Protein AF-T0DML0-F1 (afdb_monomer_lite)

pLDDT: mean 75.81, std 16.6, range [25.39, 95.0]

Foldseek 3Di:
DPPPDQDLLVLLCQLVVLCVVLVHDPVRLCVVLVHDPCPNVCSSVVVDDDDPVVLVVSCVSSVHDSCSSSVVDDPPPPPPDPPQDDLQADDLQQFFDLDPRHPPLQVLLCPPVQLVVQLDVDDDPSGGHSLCSNCVVPDPVLSVLLLLVLLLQLLLLQPQVVPRDPQLVVRSVRNVVSHPDDDDPVSVVSSVVSNVDPDLCPPSLVSQPGVSSLLVSLLSQLSSQCSNVDNDPRSVVSSCSNCVSNPHDVVSNVVSNVSSNVD

Radius of gyration: 22.81 Å; chains: 1; bounding box: 57×40×54 Å

Sequence (263 aa):
MSYKNFNELKFCKNLKKIRKSSGYTQAQVEEKLDLRPMAIFDFERGRIKLNIEIAVQLANLYDCSLEEIYSIEKEKNNIETKETSDLRFLPVLQTGISNKNYYIIHHHLITDPIIMADLGLNEVPLRKSPFDRITDKLTEHQKRKVTIEVLKYMSSLINIDNKITTEEKIIFNELMSSLSFPLTEQEKASINRANKKVYLGKTSPKYFKSDAIKRFLVWLLIITAKSDNDFAEEEESYIKRIVQHIGLRLEDFDFIKKKVLNL

Structure (mmCIF, N/CA/C/O backbone):
data_AF-T0DML0-F1
#
_entry.id   AF-T0DML0-F1
#
loop_
_atom_site.group_PDB
_atom_site.id
_atom_site.type_symbol
_atom_site.label_atom_id
_atom_site.label_alt_id
_atom_site.label_comp_id
_atom_site.label_asym_id
_atom_site.label_entity_id
_atom_site.label_seq_id
_atom_site.pdbx_PDB_ins_code
_atom_site.Cartn_x
_atom_site.Cartn_y
_atom_site.Cartn_z
_atom_site.occupancy
_atom_site.B_iso_or_equiv
_atom_site.auth_seq_id
_atom_site.auth_comp_id
_atom_site.auth_asym_id
_atom_site.auth_atom_id
_atom_site.pdbx_PDB_model_num
ATOM 1 N N . MET A 1 1 ? 20.812 3.409 0.897 1.00 33.66 1 MET A N 1
ATOM 2 C CA . MET A 1 1 ? 21.987 2.642 0.432 1.00 33.66 1 MET A CA 1
ATOM 3 C C . MET A 1 1 ? 22.792 3.534 -0.502 1.00 33.66 1 MET A C 1
ATOM 5 O O . MET A 1 1 ? 22.345 3.821 -1.605 1.00 33.66 1 MET A O 1
ATOM 9 N N . SER A 1 2 ? 23.899 4.092 -0.012 1.00 25.39 2 SER A N 1
ATOM 10 C CA . SER A 1 2 ? 24.794 4.911 -0.831 1.00 25.39 2 SER A CA 1
ATOM 11 C C . SER A 1 2 ? 25.685 3.956 -1.618 1.00 25.39 2 SER A C 1
ATOM 13 O O . SER A 1 2 ? 26.577 3.344 -1.039 1.00 25.39 2 SER A O 1
ATOM 15 N N . TYR A 1 3 ? 25.404 3.764 -2.910 1.00 34.06 3 TYR A N 1
ATOM 16 C CA . TYR A 1 3 ? 26.285 3.003 -3.797 1.00 34.06 3 TYR A CA 1
ATOM 17 C C . TYR A 1 3 ? 27.563 3.813 -4.009 1.00 34.06 3 TYR A C 1
ATOM 19 O O . TYR A 1 3 ? 27.686 4.575 -4.969 1.00 34.06 3 TYR A O 1
ATOM 27 N N . LYS A 1 4 ? 28.518 3.686 -3.088 1.00 39.25 4 LYS A N 1
ATOM 28 C CA . LYS A 1 4 ? 29.872 4.156 -3.341 1.00 39.25 4 LYS A CA 1
ATOM 29 C C . LYS A 1 4 ? 30.569 3.159 -4.264 1.00 39.25 4 LYS A C 1
ATOM 31 O O . LYS A 1 4 ? 30.736 1.995 -3.927 1.00 39.25 4 LYS A O 1
ATOM 36 N N . ASN A 1 5 ? 31.031 3.703 -5.388 1.00 44.59 5 ASN A N 1
ATOM 37 C CA . ASN A 1 5 ? 32.095 3.195 -6.251 1.00 44.59 5 ASN A CA 1
ATOM 38 C C . ASN A 1 5 ? 31.730 2.044 -7.203 1.00 44.59 5 ASN A C 1
ATOM 40 O O . ASN A 1 5 ? 32.225 0.927 -7.066 1.00 44.59 5 ASN A O 1
ATOM 44 N N . PHE A 1 6 ? 30.987 2.357 -8.275 1.00 49.72 6 PHE A N 1
ATOM 45 C CA . PHE A 1 6 ? 31.168 1.618 -9.530 1.00 49.72 6 PHE A CA 1
ATOM 46 C C . PHE A 1 6 ? 32.614 1.825 -9.991 1.00 49.72 6 PHE A C 1
ATOM 48 O O . PHE A 1 6 ? 33.013 2.927 -10.363 1.00 49.72 6 PHE A O 1
ATOM 55 N N . ASN A 1 7 ? 33.418 0.770 -9.899 1.00 64.25 7 ASN A N 1
ATOM 56 C CA . ASN A 1 7 ? 34.799 0.784 -10.346 1.00 64.25 7 ASN A CA 1
ATOM 57 C C . ASN A 1 7 ? 34.871 0.123 -11.728 1.00 64.25 7 ASN A C 1
ATOM 59 O O . ASN A 1 7 ? 34.899 -1.106 -11.833 1.00 64.25 7 ASN A O 1
ATOM 63 N N . GLU A 1 8 ? 34.906 0.944 -12.782 1.00 64.25 8 GLU A N 1
ATOM 64 C CA . GLU A 1 8 ? 34.964 0.507 -14.188 1.00 64.25 8 GLU A CA 1
ATOM 65 C C . GLU A 1 8 ? 36.106 -0.488 -14.448 1.00 64.25 8 GLU A C 1
ATOM 67 O O . GLU A 1 8 ? 35.929 -1.475 -15.164 1.00 64.25 8 GLU A O 1
ATOM 72 N N . LEU A 1 9 ? 37.258 -0.307 -13.794 1.00 65.38 9 LEU A N 1
ATOM 73 C CA . LEU A 1 9 ? 38.409 -1.208 -13.923 1.00 65.38 9 LEU A CA 1
ATOM 74 C C . LEU A 1 9 ? 38.149 -2.589 -13.304 1.00 65.38 9 LEU A C 1
ATOM 76 O O . LEU A 1 9 ? 38.687 -3.590 -13.784 1.00 65.38 9 LEU A O 1
ATOM 80 N N . LYS A 1 10 ? 37.344 -2.659 -12.239 1.00 71.44 10 LYS A N 1
ATOM 81 C CA . LYS A 1 10 ? 36.981 -3.917 -11.568 1.00 71.44 10 LYS A CA 1
ATOM 82 C C . LYS A 1 10 ? 35.954 -4.695 -12.388 1.00 71.44 10 LYS A C 1
ATOM 84 O O . LYS A 1 10 ? 36.151 -5.886 -12.616 1.00 71.44 10 LYS A O 1
ATOM 89 N N . PHE A 1 11 ? 34.953 -3.996 -12.919 1.00 78.44 11 PHE A N 1
ATOM 90 C CA . PHE A 1 11 ? 33.966 -4.532 -13.859 1.00 78.44 11 PHE A CA 1
ATOM 91 C C . PHE A 1 11 ? 34.625 -5.180 -15.086 1.00 78.44 11 PHE A C 1
ATOM 93 O O . PHE A 1 11 ? 34.402 -6.356 -15.363 1.00 78.44 11 PHE A O 1
ATOM 100 N N . CYS A 1 12 ? 35.513 -4.449 -15.767 1.00 77.56 12 CYS A N 1
ATOM 101 C CA . CYS A 1 12 ? 36.196 -4.926 -16.973 1.00 77.56 12 CYS A CA 1
ATOM 102 C C . CYS A 1 12 ? 36.991 -6.222 -16.727 1.00 77.56 12 CYS A C 1
ATOM 104 O O . CYS A 1 12 ? 36.943 -7.174 -17.512 1.00 77.56 12 CYS A O 1
ATOM 106 N N . LYS A 1 13 ? 37.704 -6.290 -15.594 1.00 80.75 13 LYS A N 1
ATOM 107 C CA . LYS A 1 13 ? 38.465 -7.481 -15.186 1.00 80.75 13 LYS A CA 1
ATOM 108 C C . LYS A 1 13 ? 37.558 -8.660 -14.848 1.00 80.75 13 LYS A C 1
ATOM 110 O O . LYS A 1 13 ? 37.913 -9.804 -15.130 1.00 80.75 13 LYS A O 1
ATOM 115 N N . ASN A 1 14 ? 36.414 -8.385 -14.240 1.00 82.75 14 ASN A N 1
ATOM 116 C CA . ASN A 1 14 ? 35.486 -9.407 -13.800 1.00 82.75 14 ASN A CA 1
ATOM 117 C C . ASN A 1 14 ? 34.678 -10.008 -14.955 1.00 82.75 14 ASN A C 1
ATOM 119 O O . ASN A 1 14 ? 34.592 -11.228 -15.051 1.00 82.75 14 ASN A O 1
ATOM 123 N N . LEU A 1 15 ? 34.222 -9.187 -15.905 1.00 83.06 15 LEU A N 1
ATOM 124 C CA . LEU A 1 15 ? 33.591 -9.660 -17.140 1.00 83.06 15 LEU A CA 1
ATOM 125 C C . LEU A 1 15 ? 34.506 -10.641 -17.894 1.00 83.06 15 LEU A C 1
ATOM 127 O O . LEU A 1 15 ? 34.088 -11.730 -18.290 1.00 83.06 15 LEU A O 1
ATOM 131 N N . LYS A 1 16 ? 35.799 -10.307 -17.991 1.00 85.62 16 LYS A N 1
ATOM 132 C CA . LYS A 1 16 ? 36.819 -11.189 -18.575 1.00 85.62 16 LYS A CA 1
ATOM 133 C C . LYS A 1 16 ? 36.994 -12.498 -17.805 1.00 85.62 16 LYS A C 1
ATOM 135 O O . LYS A 1 16 ? 37.276 -13.535 -18.406 1.00 85.62 16 LYS A O 1
ATOM 1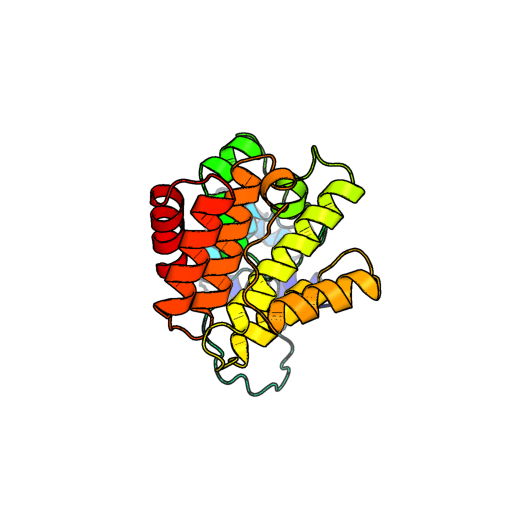40 N N . LYS A 1 17 ? 36.883 -12.454 -16.476 1.00 85.38 17 LYS A N 1
ATOM 141 C CA . LYS A 1 17 ? 37.006 -13.629 -15.608 1.00 85.38 17 LYS A CA 1
ATOM 142 C C . LYS A 1 17 ? 35.812 -14.568 -15.791 1.00 85.38 17 LYS A C 1
ATOM 144 O O . LYS A 1 17 ? 36.039 -15.749 -16.024 1.00 85.38 17 LYS A O 1
ATOM 149 N N . ILE A 1 18 ? 34.592 -14.031 -15.764 1.00 84.88 18 ILE A N 1
ATOM 150 C CA . ILE A 1 18 ? 33.335 -14.777 -15.931 1.00 84.88 18 ILE A CA 1
ATOM 151 C C . ILE A 1 18 ? 33.267 -15.444 -17.307 1.00 84.88 18 ILE A C 1
ATOM 153 O O . ILE A 1 18 ? 32.965 -16.632 -17.415 1.00 84.88 18 ILE A O 1
ATOM 157 N N . ARG A 1 19 ? 33.636 -14.721 -18.372 1.00 89.81 19 ARG A N 1
ATOM 158 C CA . ARG A 1 19 ? 33.691 -15.313 -19.715 1.00 89.81 19 ARG A CA 1
ATOM 159 C C . ARG A 1 19 ? 34.631 -16.520 -19.758 1.00 89.81 19 ARG A C 1
ATOM 161 O O . ARG A 1 19 ? 34.293 -17.552 -20.332 1.00 89.81 19 ARG A O 1
ATOM 168 N N . LYS A 1 20 ? 35.816 -16.393 -19.150 1.00 85.94 20 LYS A N 1
ATOM 169 C CA . LYS A 1 20 ? 36.808 -17.475 -19.100 1.00 85.94 20 LYS A CA 1
ATOM 170 C C . LYS A 1 20 ? 36.349 -18.657 -18.248 1.00 85.94 20 LYS A C 1
ATOM 172 O O . LYS A 1 20 ? 36.594 -19.786 -18.654 1.00 85.94 20 LYS A O 1
ATOM 177 N N . SER A 1 21 ? 35.700 -18.423 -17.106 1.00 83.44 21 SER A N 1
ATOM 178 C CA . SER A 1 21 ? 35.150 -19.510 -16.281 1.00 83.44 21 SER A CA 1
ATOM 179 C C . SER A 1 21 ? 33.994 -20.230 -16.967 1.00 83.44 21 SER A C 1
ATOM 181 O O . SER A 1 21 ? 33.827 -21.424 -16.764 1.00 83.44 21 SER A O 1
ATOM 183 N N . SER A 1 22 ? 33.264 -19.529 -17.834 1.00 81.56 22 SER A N 1
ATOM 184 C CA . SER A 1 22 ? 32.195 -20.092 -18.667 1.00 81.56 22 SER A CA 1
ATOM 185 C C . SER A 1 22 ? 32.715 -20.802 -19.929 1.00 81.56 22 SER A C 1
ATOM 187 O O . SER A 1 22 ? 31.928 -21.249 -20.754 1.00 81.56 22 SER A O 1
ATOM 189 N N . GLY A 1 23 ? 34.039 -20.885 -20.121 1.00 85.50 23 GLY A N 1
ATOM 190 C CA . GLY A 1 23 ? 34.661 -21.620 -21.228 1.00 85.50 23 GLY A CA 1
ATOM 191 C C . GLY A 1 23 ? 34.588 -20.946 -22.603 1.00 85.50 23 GLY A C 1
ATOM 192 O O . GLY A 1 23 ? 34.966 -21.564 -23.596 1.00 85.50 23 GLY A O 1
ATOM 193 N N . TYR A 1 24 ? 34.148 -19.688 -22.692 1.00 86.94 24 TYR A N 1
ATOM 194 C CA . TYR A 1 24 ? 33.938 -19.014 -23.975 1.00 86.94 24 TYR A CA 1
ATOM 195 C C . TYR A 1 24 ? 35.138 -18.177 -24.440 1.00 86.94 24 TYR A C 1
ATOM 197 O O . TYR A 1 24 ? 35.765 -17.435 -23.672 1.00 86.94 24 TYR A O 1
ATOM 205 N N . THR A 1 25 ? 35.427 -18.212 -25.742 1.00 87.81 25 THR A N 1
ATOM 206 C CA . THR A 1 25 ? 36.324 -17.242 -26.396 1.00 87.81 25 THR A CA 1
ATOM 207 C C . THR A 1 25 ? 35.584 -15.941 -26.726 1.00 87.81 25 THR A C 1
ATOM 209 O O . THR A 1 25 ? 34.359 -15.911 -26.760 1.00 87.81 25 THR A O 1
ATOM 212 N N . GLN A 1 26 ? 36.313 -14.843 -26.958 1.00 85.81 26 GLN A N 1
ATOM 213 C CA . GLN A 1 26 ? 35.693 -13.552 -27.303 1.00 85.81 26 GLN A CA 1
ATOM 214 C C . GLN A 1 26 ? 34.883 -13.652 -28.608 1.00 85.81 26 GLN A C 1
ATOM 216 O O . GLN A 1 26 ? 33.733 -13.235 -28.629 1.00 85.81 26 GLN A O 1
ATOM 221 N N . ALA A 1 27 ? 35.437 -14.308 -29.634 1.00 84.38 27 ALA A N 1
ATOM 222 C CA . ALA A 1 27 ? 34.772 -14.506 -30.922 1.00 84.38 27 ALA A CA 1
ATOM 223 C C . ALA A 1 27 ? 33.495 -15.358 -30.814 1.00 84.38 27 ALA A C 1
ATOM 225 O O . ALA A 1 27 ? 32.487 -15.022 -31.419 1.00 84.38 27 ALA A O 1
ATOM 226 N N . GLN A 1 28 ? 33.500 -16.413 -29.989 1.00 82.94 28 GLN A N 1
ATOM 227 C CA . GLN A 1 28 ? 32.306 -17.245 -29.775 1.00 82.94 28 GLN A CA 1
ATOM 228 C C . GLN A 1 28 ? 31.170 -16.484 -29.088 1.00 82.94 28 GLN A C 1
ATOM 230 O O . GLN A 1 28 ? 30.003 -16.762 -29.339 1.00 82.94 28 GLN A O 1
ATOM 235 N N . VAL A 1 29 ? 31.494 -15.549 -28.194 1.00 87.31 29 VAL A N 1
ATOM 236 C CA . VAL A 1 29 ? 30.478 -14.705 -27.553 1.00 87.31 29 VAL A CA 1
ATOM 237 C C . VAL A 1 29 ? 29.927 -13.695 -28.551 1.00 87.31 29 VAL A C 1
ATOM 239 O O . VAL A 1 29 ? 28.722 -13.477 -28.581 1.00 87.31 29 VAL A O 1
ATOM 242 N N . GLU A 1 30 ? 30.799 -13.104 -29.369 1.00 89.19 30 GLU A N 1
ATOM 243 C CA . GLU A 1 30 ? 30.402 -12.160 -30.416 1.00 89.19 30 GLU A CA 1
ATOM 244 C C . GLU A 1 30 ? 29.470 -12.823 -31.436 1.00 89.19 30 GLU A C 1
ATOM 246 O O . GLU A 1 30 ? 28.429 -12.263 -31.751 1.00 89.19 30 GLU A O 1
ATOM 251 N N . GLU A 1 31 ? 29.772 -14.054 -31.853 1.00 85.38 31 GLU A N 1
ATOM 252 C CA . GLU A 1 31 ? 28.931 -14.843 -32.759 1.00 85.38 31 GLU A CA 1
ATOM 253 C C . GLU A 1 31 ? 27.588 -15.237 -32.125 1.00 85.38 31 GLU A C 1
ATOM 255 O O . GLU A 1 31 ? 26.537 -15.086 -32.743 1.00 85.38 31 GLU A O 1
ATOM 260 N N . LYS A 1 32 ? 27.590 -15.700 -30.867 1.00 83.94 32 LYS A N 1
ATOM 261 C CA . LYS A 1 32 ? 26.357 -16.113 -30.172 1.00 83.94 32 LYS A CA 1
ATOM 262 C C . LYS A 1 32 ? 25.398 -14.962 -29.874 1.00 83.94 32 LYS A C 1
ATOM 264 O O . LYS A 1 32 ? 24.205 -15.207 -29.721 1.00 83.94 32 LYS A O 1
ATOM 269 N N . LEU A 1 33 ? 25.918 -13.747 -29.722 1.00 84.44 33 LEU A N 1
ATOM 270 C CA . LEU A 1 33 ? 25.142 -12.558 -29.366 1.00 84.44 33 LEU A CA 1
ATOM 271 C C . LEU A 1 33 ? 24.955 -11.589 -30.542 1.00 84.44 33 LEU A C 1
ATOM 273 O O . LEU A 1 33 ? 24.477 -10.479 -30.322 1.00 84.44 33 LEU A O 1
ATOM 277 N N . ASP A 1 34 ? 25.337 -11.995 -31.758 1.00 86.50 34 ASP A N 1
ATOM 278 C CA . ASP A 1 34 ? 25.306 -11.168 -32.974 1.00 86.50 34 ASP A CA 1
ATOM 279 C C . ASP A 1 34 ? 25.944 -9.778 -32.766 1.00 86.50 34 ASP A C 1
ATOM 281 O O . ASP A 1 34 ? 25.427 -8.726 -33.148 1.00 86.50 34 ASP A O 1
ATOM 285 N N . LEU A 1 35 ? 27.084 -9.763 -32.069 1.00 85.75 35 LEU A N 1
ATOM 286 C CA . LEU A 1 35 ? 27.832 -8.546 -31.783 1.00 85.75 35 LEU A CA 1
ATOM 287 C C . LEU A 1 35 ? 28.863 -8.285 -32.873 1.00 85.75 35 LEU A C 1
ATOM 289 O O . LEU A 1 35 ? 29.424 -9.190 -33.490 1.00 85.75 35 LEU A O 1
ATOM 293 N N . ARG A 1 36 ? 29.193 -7.003 -33.050 1.00 86.12 36 ARG A N 1
ATOM 294 C CA . ARG A 1 36 ? 30.280 -6.613 -33.949 1.00 86.12 36 ARG A CA 1
ATOM 295 C C . ARG A 1 36 ? 31.604 -7.258 -33.509 1.00 86.12 36 ARG A C 1
ATOM 297 O O . ARG A 1 36 ? 31.869 -7.305 -32.303 1.00 86.12 36 ARG A O 1
ATOM 304 N N . PRO A 1 37 ? 32.474 -7.647 -34.458 1.00 80.88 37 PRO A N 1
ATOM 305 C CA . PRO A 1 37 ? 33.814 -8.124 -34.137 1.00 80.88 37 PRO A CA 1
ATOM 306 C C . PRO A 1 37 ? 34.556 -7.140 -33.222 1.00 80.88 37 PRO A C 1
ATOM 308 O O . PRO A 1 37 ? 34.489 -5.929 -33.443 1.00 80.88 37 PRO A O 1
ATOM 311 N N . MET A 1 38 ? 35.270 -7.656 -32.218 1.00 83.94 38 MET A N 1
ATOM 312 C CA . MET A 1 38 ? 35.969 -6.899 -31.160 1.00 83.94 38 MET A CA 1
ATOM 313 C C . MET A 1 38 ? 35.082 -6.206 -30.109 1.00 83.94 38 MET A C 1
ATOM 315 O O . MET A 1 38 ? 35.625 -5.577 -29.195 1.00 83.94 38 MET A O 1
ATOM 319 N N . ALA A 1 39 ? 33.753 -6.342 -30.151 1.00 82.81 39 ALA A N 1
ATOM 320 C CA . ALA A 1 39 ? 32.879 -5.752 -29.136 1.00 82.81 39 ALA A CA 1
ATOM 321 C C . ALA A 1 39 ? 33.223 -6.232 -27.714 1.00 82.81 39 ALA A C 1
ATOM 323 O O . ALA A 1 39 ? 33.314 -5.423 -26.789 1.00 82.81 39 ALA A O 1
ATOM 324 N N . ILE A 1 40 ? 33.493 -7.530 -27.529 1.00 85.31 40 ILE A N 1
ATOM 325 C CA . ILE A 1 40 ? 33.826 -8.083 -26.208 1.00 85.31 40 ILE A CA 1
ATOM 326 C C . ILE A 1 40 ? 35.194 -7.589 -25.741 1.00 85.31 40 ILE A C 1
ATOM 328 O O . ILE A 1 40 ? 35.390 -7.321 -24.555 1.00 85.31 40 ILE A O 1
ATOM 332 N N . PHE A 1 41 ? 36.139 -7.418 -26.663 1.00 85.38 41 PHE A N 1
ATOM 333 C CA . PHE A 1 41 ? 37.436 -6.826 -26.353 1.00 85.38 41 PHE A CA 1
ATOM 334 C C . PHE A 1 41 ? 37.301 -5.374 -25.873 1.00 85.38 41 PHE A C 1
ATOM 336 O O . PHE A 1 41 ? 37.946 -4.991 -24.891 1.00 85.38 41 PHE A O 1
ATOM 343 N N . ASP A 1 42 ? 36.452 -4.582 -26.526 1.00 81.38 42 ASP A N 1
ATOM 344 C CA . ASP A 1 42 ? 36.210 -3.191 -26.150 1.00 81.38 42 ASP A CA 1
ATOM 345 C C . ASP A 1 42 ? 35.487 -3.073 -24.802 1.00 81.38 42 ASP A C 1
ATOM 347 O O . ASP A 1 42 ? 35.840 -2.199 -24.004 1.00 81.38 42 ASP A O 1
ATOM 351 N N . PHE A 1 43 ? 34.558 -3.984 -24.493 1.00 81.06 43 PHE A N 1
ATOM 352 C CA . PHE A 1 43 ? 33.923 -4.062 -23.174 1.00 81.06 43 PHE A CA 1
ATOM 353 C C . PHE A 1 43 ? 34.915 -4.475 -22.078 1.00 81.06 43 PHE A C 1
ATOM 355 O O . PHE A 1 43 ? 34.980 -3.832 -21.033 1.00 81.06 43 PHE A O 1
ATOM 362 N N . GLU A 1 44 ? 35.749 -5.493 -22.316 1.00 82.44 44 GLU A N 1
ATOM 363 C CA . GLU A 1 44 ? 36.765 -5.954 -21.354 1.00 82.44 44 GLU A CA 1
ATOM 364 C C . GLU A 1 44 ? 37.898 -4.943 -21.117 1.00 82.44 44 GLU A C 1
ATOM 366 O O . GLU A 1 44 ? 38.648 -5.071 -20.146 1.00 82.44 44 GLU A O 1
ATOM 371 N N . ARG A 1 45 ? 38.071 -3.961 -22.008 1.00 76.56 45 ARG A N 1
ATOM 372 C CA . ARG A 1 45 ? 39.036 -2.863 -21.851 1.00 76.56 45 ARG A CA 1
ATOM 373 C C . ARG A 1 45 ? 38.400 -1.540 -21.431 1.00 76.56 45 ARG A C 1
ATOM 375 O O . ARG A 1 45 ? 39.138 -0.575 -21.250 1.00 76.56 45 ARG A O 1
ATOM 382 N N . GLY A 1 46 ? 37.076 -1.486 -21.283 1.00 73.00 46 GLY A N 1
ATOM 383 C CA . GLY A 1 46 ? 36.352 -0.271 -20.903 1.00 73.00 46 GLY A CA 1
ATOM 384 C C . GLY A 1 46 ? 36.373 0.825 -21.971 1.00 73.00 46 GLY A C 1
ATOM 385 O O . GLY A 1 46 ? 36.228 1.998 -21.645 1.00 73.00 46 GLY A O 1
ATOM 386 N N . ARG A 1 47 ? 36.582 0.470 -23.246 1.00 71.25 47 ARG A N 1
ATOM 387 C CA . ARG A 1 47 ? 36.574 1.423 -24.371 1.00 71.25 47 ARG A CA 1
ATOM 388 C C . ARG A 1 47 ? 35.161 1.828 -24.773 1.00 71.25 47 ARG A C 1
ATOM 390 O O . ARG A 1 47 ? 34.953 2.941 -25.246 1.00 71.25 47 ARG A O 1
ATOM 397 N N . ILE A 1 48 ? 34.203 0.924 -24.581 1.00 75.25 48 ILE A N 1
ATOM 398 C CA . ILE A 1 48 ? 32.785 1.129 -24.871 1.00 75.25 48 ILE A CA 1
ATOM 399 C C . ILE A 1 48 ? 31.985 0.742 -23.627 1.00 75.25 48 ILE A C 1
ATOM 401 O O . ILE A 1 48 ? 32.284 -0.254 -22.967 1.00 75.25 48 ILE A O 1
ATOM 405 N N . LYS A 1 49 ? 30.958 1.534 -23.301 1.00 75.00 49 LYS A N 1
ATOM 406 C CA . LYS A 1 49 ? 30.033 1.216 -22.209 1.00 75.00 49 LYS A CA 1
ATOM 407 C C . LYS A 1 49 ? 29.105 0.076 -22.618 1.00 75.00 49 LYS A C 1
ATOM 409 O O . LYS A 1 49 ? 28.514 0.108 -23.694 1.00 75.00 49 LYS A O 1
ATOM 414 N N . LEU A 1 50 ? 28.958 -0.906 -21.735 1.00 78.62 50 LEU A N 1
ATOM 415 C CA . LEU A 1 50 ? 28.043 -2.023 -21.933 1.00 78.62 50 LEU A CA 1
ATOM 416 C C . LEU A 1 50 ? 26.590 -1.547 -21.767 1.00 78.62 50 LEU A C 1
ATOM 418 O O . LEU A 1 50 ? 26.241 -0.993 -20.722 1.00 78.62 50 LEU A O 1
ATOM 422 N N . ASN A 1 51 ? 25.758 -1.755 -22.791 1.00 78.62 51 ASN A N 1
ATOM 423 C CA . ASN A 1 51 ? 24.316 -1.503 -22.714 1.00 78.62 51 ASN A CA 1
ATOM 424 C C . ASN A 1 51 ? 23.632 -2.570 -21.839 1.00 78.62 51 ASN A C 1
ATOM 426 O O . ASN A 1 51 ? 24.070 -3.719 -21.810 1.00 78.62 51 ASN A O 1
ATOM 430 N N . ILE A 1 52 ? 22.538 -2.207 -21.167 1.00 78.25 52 ILE A N 1
ATOM 431 C CA . ILE A 1 52 ? 21.789 -3.096 -20.272 1.00 78.25 52 ILE A CA 1
ATOM 432 C C . ILE A 1 52 ? 21.248 -4.335 -20.996 1.00 78.25 52 ILE A C 1
ATOM 434 O O . ILE A 1 52 ? 21.309 -5.429 -20.448 1.00 78.25 52 ILE A O 1
ATOM 438 N N . GLU A 1 53 ? 20.796 -4.191 -22.242 1.00 77.00 53 GLU A N 1
ATOM 439 C CA . GLU A 1 53 ? 20.285 -5.305 -23.053 1.00 77.00 53 GLU A CA 1
ATOM 440 C C . GLU A 1 53 ? 21.371 -6.359 -23.304 1.00 77.00 53 GLU A C 1
ATOM 442 O O . GLU A 1 53 ? 21.167 -7.545 -23.052 1.00 77.00 53 GLU A O 1
ATOM 447 N N . ILE A 1 54 ? 22.567 -5.912 -23.696 1.00 80.94 54 ILE A N 1
ATOM 448 C CA . ILE A 1 54 ? 23.726 -6.785 -23.920 1.00 80.94 54 ILE A CA 1
ATOM 449 C C . ILE A 1 54 ? 24.205 -7.379 -22.587 1.00 80.94 54 ILE A C 1
ATOM 451 O O . ILE A 1 54 ? 24.609 -8.537 -22.533 1.00 80.94 54 ILE A O 1
ATOM 455 N N . ALA A 1 55 ? 24.130 -6.624 -21.486 1.00 81.25 55 ALA A N 1
ATOM 456 C CA . ALA A 1 55 ? 24.482 -7.128 -20.160 1.00 81.25 55 ALA A CA 1
ATOM 457 C C . ALA A 1 55 ? 23.569 -8.280 -19.712 1.00 81.25 55 ALA A C 1
ATOM 459 O O . ALA A 1 55 ? 24.067 -9.272 -19.186 1.00 81.25 55 ALA A O 1
ATOM 460 N N . VAL A 1 56 ? 22.259 -8.180 -19.958 1.00 79.00 56 VAL A N 1
ATOM 461 C CA . VAL A 1 56 ? 21.291 -9.256 -19.678 1.00 79.00 56 VAL A CA 1
ATOM 462 C C . VAL A 1 56 ? 21.560 -10.474 -20.561 1.00 79.00 56 VAL A C 1
ATOM 464 O O . VAL A 1 56 ? 21.548 -11.605 -20.083 1.00 79.00 56 VAL A O 1
ATOM 467 N N . GLN A 1 57 ? 21.861 -10.263 -21.841 1.00 83.62 57 GLN A N 1
ATOM 468 C CA . GLN A 1 57 ? 22.208 -11.357 -22.749 1.00 83.62 57 GLN A CA 1
ATOM 469 C C . GLN A 1 57 ? 23.494 -12.085 -22.326 1.00 83.62 57 GLN A C 1
ATOM 471 O O . GLN A 1 57 ? 23.544 -13.312 -22.358 1.00 83.62 57 GLN A O 1
ATOM 476 N N . LEU A 1 58 ? 24.514 -11.349 -21.876 1.00 84.38 58 LEU A N 1
ATOM 477 C CA . LEU A 1 58 ? 25.751 -11.920 -21.338 1.00 84.38 58 LEU A CA 1
ATOM 478 C C . LEU A 1 58 ? 25.514 -12.671 -20.022 1.00 84.38 58 LEU A C 1
ATOM 480 O O . LEU A 1 58 ? 26.074 -13.748 -19.843 1.00 84.38 58 LEU A O 1
ATOM 484 N N . ALA A 1 59 ? 24.675 -12.133 -19.133 1.00 84.62 59 ALA A N 1
ATOM 485 C CA . ALA A 1 59 ? 24.262 -12.794 -17.894 1.00 84.62 59 ALA A CA 1
ATOM 486 C C . ALA A 1 59 ? 23.634 -14.164 -18.178 1.00 84.62 59 ALA A C 1
ATOM 488 O O . ALA A 1 59 ? 24.075 -15.171 -17.629 1.00 84.62 59 ALA A O 1
ATOM 489 N N . ASN A 1 60 ? 22.701 -14.214 -19.131 1.00 82.62 60 ASN A N 1
ATOM 490 C CA . ASN A 1 60 ? 22.065 -15.457 -19.562 1.00 82.62 60 ASN A CA 1
ATOM 491 C C . ASN A 1 60 ? 23.054 -16.421 -20.238 1.00 82.62 60 ASN A C 1
ATOM 493 O O . ASN A 1 60 ? 22.981 -17.627 -20.030 1.00 82.62 60 ASN A O 1
ATOM 497 N N . LEU A 1 61 ? 23.990 -15.909 -21.048 1.00 82.69 61 LEU A N 1
ATOM 498 C CA . LEU A 1 61 ? 24.981 -16.738 -21.744 1.00 82.69 61 LEU A CA 1
ATOM 499 C C . LEU A 1 61 ? 26.007 -17.370 -20.788 1.00 82.69 61 LEU A C 1
ATOM 501 O O . LEU A 1 61 ? 26.499 -18.469 -21.050 1.00 82.69 61 LEU A O 1
ATOM 505 N N . TYR A 1 62 ? 26.358 -16.659 -19.719 1.00 83.56 62 TYR A N 1
ATOM 506 C CA . TYR A 1 62 ? 27.349 -17.080 -18.727 1.00 83.56 62 TYR A CA 1
ATOM 507 C C . TYR A 1 62 ? 26.736 -17.707 -17.471 1.00 83.56 62 TYR A C 1
ATOM 509 O O . TYR A 1 62 ? 27.487 -18.041 -16.559 1.00 83.56 62 TYR A O 1
ATOM 517 N N . ASP A 1 63 ? 25.408 -17.834 -17.421 1.00 79.56 63 ASP A N 1
ATOM 518 C CA . ASP A 1 63 ? 24.651 -18.320 -16.263 1.00 79.56 63 ASP A CA 1
ATOM 519 C C . ASP A 1 63 ? 25.054 -17.616 -14.952 1.00 79.56 63 ASP A C 1
ATOM 521 O O . ASP A 1 63 ? 25.371 -18.233 -13.937 1.00 79.56 63 ASP A O 1
ATOM 525 N N . CYS A 1 64 ? 25.123 -16.283 -14.997 1.00 77.44 64 CYS A N 1
ATOM 526 C CA . CYS A 1 64 ? 25.476 -15.455 -13.845 1.00 77.44 64 CYS A CA 1
ATOM 527 C C . CYS A 1 64 ? 24.525 -14.269 -13.694 1.00 77.44 64 CYS A C 1
ATOM 529 O O . CYS A 1 64 ? 23.848 -13.849 -14.630 1.00 77.44 64 CYS A O 1
ATOM 531 N N . SER A 1 65 ? 24.487 -13.703 -12.494 1.00 78.94 65 SER A N 1
ATOM 532 C CA . SER A 1 65 ? 23.684 -12.522 -12.181 1.00 78.94 65 SER A CA 1
ATOM 533 C C . SER A 1 65 ? 24.335 -11.226 -12.683 1.00 78.94 65 SER A C 1
ATOM 535 O O . SER A 1 65 ? 25.558 -11.112 -12.828 1.00 78.94 65 SER A O 1
ATOM 537 N N . LEU A 1 66 ? 23.525 -10.187 -12.913 1.00 77.69 66 LEU A N 1
ATOM 538 C CA . LEU A 1 66 ? 24.046 -8.864 -13.272 1.00 77.69 66 LEU A CA 1
ATOM 539 C C . LEU A 1 66 ? 24.921 -8.293 -12.148 1.00 77.69 66 LEU A C 1
ATOM 541 O O . LEU A 1 66 ? 25.926 -7.639 -12.413 1.00 77.69 66 LEU A O 1
ATOM 545 N N . GLU A 1 67 ? 24.585 -8.559 -10.892 1.00 76.00 67 GLU A N 1
ATOM 546 C CA . GLU A 1 67 ? 25.362 -8.145 -9.727 1.00 76.00 67 GLU A CA 1
ATOM 547 C C . GLU A 1 67 ? 26.776 -8.730 -9.754 1.00 76.00 67 GLU A C 1
ATOM 549 O O . GLU A 1 67 ? 27.747 -8.017 -9.470 1.00 76.00 67 GLU A O 1
ATOM 554 N N . GLU A 1 68 ? 26.896 -10.002 -10.149 1.00 74.25 68 GLU A N 1
ATOM 555 C CA . GLU A 1 68 ? 28.182 -10.662 -10.346 1.00 74.25 68 GLU A CA 1
ATOM 556 C C . GLU A 1 68 ? 28.955 -9.995 -11.469 1.00 74.25 68 GLU A C 1
ATOM 558 O O . GLU A 1 68 ? 30.097 -9.615 -11.234 1.00 74.25 68 GLU A O 1
ATOM 563 N N . ILE A 1 69 ? 28.343 -9.759 -12.636 1.00 77.50 69 ILE A N 1
ATOM 564 C CA . ILE A 1 69 ? 28.979 -9.058 -13.765 1.00 77.50 69 ILE A CA 1
ATOM 565 C C . ILE A 1 69 ? 29.509 -7.682 -13.332 1.00 77.50 69 ILE A C 1
ATOM 567 O O . ILE A 1 69 ? 30.685 -7.372 -13.557 1.00 77.50 69 ILE A O 1
ATOM 571 N N . TYR A 1 70 ? 28.679 -6.891 -12.647 1.00 75.88 70 TYR A N 1
ATOM 572 C CA . TYR A 1 70 ? 28.999 -5.538 -12.188 1.00 75.88 70 TYR A CA 1
ATOM 573 C C . TYR A 1 70 ? 29.910 -5.482 -10.954 1.00 75.88 70 TYR A C 1
ATOM 575 O O . TYR A 1 70 ? 30.289 -4.386 -10.535 1.00 75.88 70 TYR A O 1
ATOM 583 N N . SER A 1 71 ? 30.334 -6.636 -10.417 1.00 66.38 71 SER A N 1
ATOM 584 C CA . SER A 1 71 ? 31.206 -6.729 -9.235 1.00 66.38 71 SER A CA 1
ATOM 585 C C . SER A 1 71 ? 30.693 -5.898 -8.061 1.00 66.38 71 SER A C 1
ATOM 587 O O . SER A 1 71 ? 31.478 -5.257 -7.352 1.00 66.38 71 SER A O 1
ATOM 589 N N . ILE A 1 72 ? 29.372 -5.881 -7.882 1.00 61.38 72 ILE A N 1
ATOM 590 C CA . ILE A 1 72 ? 28.736 -5.182 -6.774 1.00 61.38 72 ILE A CA 1
ATOM 591 C C . ILE A 1 72 ? 29.008 -6.029 -5.532 1.00 61.38 72 ILE A C 1
ATOM 593 O O . ILE A 1 72 ? 28.383 -7.066 -5.317 1.00 61.38 72 ILE A O 1
ATOM 597 N N . GLU A 1 73 ? 29.999 -5.622 -4.737 1.00 51.69 73 GLU A N 1
ATOM 598 C CA . GLU A 1 73 ? 30.256 -6.256 -3.449 1.00 51.69 73 GLU A CA 1
ATOM 599 C C . GLU A 1 73 ? 29.027 -6.045 -2.568 1.00 51.69 73 GLU A C 1
ATOM 601 O O . GLU A 1 73 ? 28.673 -4.916 -2.227 1.00 51.69 73 GLU A O 1
ATOM 606 N N . LYS A 1 74 ? 28.361 -7.143 -2.202 1.00 45.78 74 LYS A N 1
ATOM 607 C CA . LYS A 1 74 ? 27.435 -7.119 -1.075 1.00 45.78 74 LYS A CA 1
ATOM 608 C C . LYS A 1 74 ? 28.277 -6.765 0.145 1.00 45.78 74 LYS A C 1
ATOM 610 O O . LYS A 1 74 ? 29.168 -7.534 0.510 1.00 45.78 74 LYS A O 1
ATOM 615 N N . GLU A 1 75 ? 28.034 -5.608 0.755 1.00 38.81 75 GLU A N 1
ATOM 616 C CA . GLU A 1 75 ? 28.549 -5.352 2.096 1.00 38.81 75 GLU A CA 1
ATOM 617 C C . GLU A 1 75 ? 28.156 -6.548 2.966 1.00 38.81 75 GLU A C 1
ATOM 619 O O . GLU A 1 75 ? 26.971 -6.873 3.091 1.00 38.81 75 GLU A O 1
ATOM 624 N N . LYS A 1 76 ? 29.153 -7.229 3.543 1.00 39.62 76 LYS A N 1
ATOM 625 C CA . LYS A 1 76 ? 28.929 -8.161 4.647 1.00 39.62 76 LYS A CA 1
ATOM 626 C C . LYS A 1 76 ? 28.541 -7.334 5.866 1.00 39.62 76 LYS A C 1
ATOM 628 O O . LYS A 1 76 ? 29.340 -7.130 6.774 1.00 39.62 76 LYS A O 1
ATOM 633 N N . ASN A 1 77 ? 27.316 -6.834 5.867 1.00 32.69 77 ASN A N 1
ATOM 634 C CA . ASN A 1 77 ? 26.681 -6.409 7.093 1.00 32.69 77 ASN A CA 1
ATOM 635 C C . ASN A 1 77 ? 26.326 -7.700 7.826 1.00 32.69 77 ASN A C 1
ATOM 637 O O . ASN A 1 77 ? 25.413 -8.417 7.422 1.00 32.69 77 ASN A O 1
ATOM 641 N N . ASN A 1 78 ? 27.113 -8.019 8.858 1.00 33.69 78 ASN A N 1
ATOM 642 C CA . ASN A 1 78 ? 26.761 -8.979 9.901 1.00 33.69 78 ASN A CA 1
ATOM 643 C C . ASN A 1 78 ? 25.51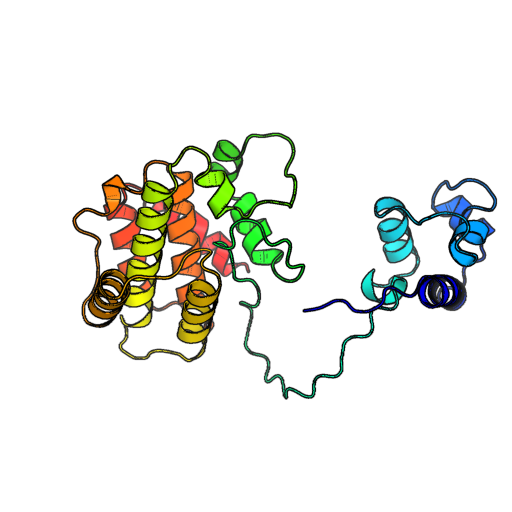3 -8.460 10.627 1.00 33.69 78 ASN A C 1
ATOM 645 O O . ASN A 1 78 ? 25.580 -7.937 11.734 1.00 33.69 78 ASN A O 1
ATOM 649 N N . ILE A 1 79 ? 24.373 -8.560 9.961 1.00 39.84 79 ILE A N 1
ATOM 650 C CA . ILE A 1 79 ? 23.081 -8.661 10.603 1.00 39.84 79 ILE A CA 1
ATOM 651 C C . ILE A 1 79 ? 22.762 -10.132 10.431 1.00 39.84 79 ILE A C 1
ATOM 653 O O . ILE A 1 79 ? 22.588 -10.597 9.302 1.00 39.84 79 ILE A O 1
ATOM 657 N N . GLU A 1 80 ? 22.781 -10.864 11.539 1.00 34.38 80 GLU A N 1
ATOM 658 C CA . GLU A 1 80 ? 22.152 -12.173 11.643 1.00 34.38 80 GLU A CA 1
ATOM 659 C C . GLU A 1 80 ? 20.714 -12.024 11.145 1.00 34.38 80 GLU A C 1
ATOM 661 O O . GLU A 1 80 ? 19.799 -11.627 11.863 1.00 34.38 80 GLU A O 1
ATOM 666 N N . THR A 1 81 ? 20.535 -12.256 9.852 1.00 32.16 81 THR A N 1
ATOM 667 C CA . THR A 1 81 ? 19.242 -12.288 9.202 1.00 32.16 81 THR A CA 1
ATOM 668 C C . THR A 1 81 ? 18.726 -13.680 9.481 1.00 32.16 81 THR A C 1
ATOM 670 O O . THR A 1 81 ? 18.896 -14.605 8.695 1.00 32.16 81 THR A O 1
ATOM 673 N N . LYS A 1 82 ? 18.091 -13.826 10.649 1.00 32.50 82 LYS A N 1
ATOM 674 C CA . LYS A 1 82 ? 16.911 -14.681 10.687 1.00 32.50 82 LYS A CA 1
ATOM 675 C C . LYS A 1 82 ? 16.054 -14.234 9.515 1.00 32.50 82 LYS A C 1
ATOM 677 O O . LYS A 1 82 ? 15.724 -13.055 9.407 1.00 32.50 82 LYS A O 1
ATOM 682 N N . GLU A 1 83 ? 15.836 -15.166 8.606 1.00 40.94 83 GLU A N 1
ATOM 683 C CA . GLU A 1 83 ? 14.907 -15.073 7.499 1.00 40.94 83 GLU A CA 1
ATOM 684 C C . GLU A 1 83 ? 13.574 -14.536 8.035 1.00 40.94 83 GLU A C 1
ATOM 686 O O . GLU A 1 83 ? 12.778 -15.278 8.596 1.00 40.94 83 GLU A O 1
ATOM 691 N N . THR A 1 84 ? 13.359 -13.222 7.944 1.00 34.28 84 THR A N 1
ATOM 692 C CA . THR A 1 84 ? 12.025 -12.639 8.063 1.00 34.28 84 THR A CA 1
ATOM 693 C C . THR A 1 84 ? 11.415 -12.742 6.676 1.00 34.28 84 THR A C 1
ATOM 695 O O . THR A 1 84 ? 11.809 -12.040 5.737 1.00 34.28 84 THR A O 1
ATOM 698 N N . SER A 1 85 ? 10.549 -13.733 6.576 1.00 39.59 85 SER A N 1
ATOM 699 C CA . SER A 1 85 ? 9.661 -14.126 5.496 1.00 39.59 85 SER A CA 1
ATOM 700 C C . SER A 1 85 ? 9.150 -12.965 4.623 1.00 39.59 85 SER A C 1
ATOM 702 O O . SER A 1 85 ? 8.540 -12.007 5.080 1.00 39.59 85 SER A O 1
ATOM 704 N N . ASP A 1 86 ? 9.457 -13.073 3.330 1.00 44.06 86 ASP A N 1
ATOM 705 C CA . ASP A 1 86 ? 8.646 -12.748 2.143 1.00 44.06 86 ASP A CA 1
ATOM 706 C C . ASP A 1 86 ? 7.983 -11.378 1.877 1.00 44.06 86 ASP A C 1
ATOM 708 O O . ASP A 1 86 ? 7.463 -11.189 0.780 1.00 44.06 86 ASP A O 1
ATOM 712 N N . LEU A 1 87 ? 8.138 -10.339 2.706 1.00 45.22 87 LEU A N 1
ATOM 713 C CA . LEU A 1 87 ? 7.581 -8.994 2.408 1.00 45.22 87 LEU A CA 1
ATOM 714 C C . LEU A 1 87 ? 8.579 -7.857 2.162 1.00 45.22 87 LEU A C 1
ATOM 716 O O . LEU A 1 87 ? 8.274 -6.679 2.342 1.00 45.22 87 LEU A O 1
ATOM 720 N N . ARG A 1 88 ? 9.774 -8.180 1.671 1.00 42.66 88 ARG A N 1
ATOM 721 C CA . ARG A 1 88 ? 10.931 -7.266 1.550 1.00 42.66 88 ARG A CA 1
ATOM 722 C C . ARG A 1 88 ? 10.792 -6.089 0.550 1.00 42.66 88 ARG A C 1
ATOM 724 O O . ARG A 1 88 ? 11.808 -5.599 0.065 1.00 42.66 88 ARG A O 1
ATOM 731 N N . PHE A 1 89 ? 9.583 -5.615 0.219 1.00 46.47 89 PHE A N 1
ATOM 732 C CA . PHE A 1 89 ? 9.337 -4.673 -0.883 1.00 46.47 89 PHE A CA 1
ATOM 733 C C . PHE A 1 89 ? 8.369 -3.486 -0.593 1.00 46.47 89 PHE A C 1
ATOM 735 O O . PHE A 1 89 ? 7.500 -3.206 -1.421 1.00 46.47 89 PHE A O 1
ATOM 742 N N . LEU A 1 90 ? 8.518 -2.723 0.503 1.00 52.97 90 LEU A N 1
ATOM 743 C CA . LEU A 1 90 ? 7.792 -1.443 0.706 1.00 52.97 90 LEU A CA 1
ATOM 744 C C . LEU A 1 90 ? 8.692 -0.198 0.517 1.00 52.97 90 LEU A C 1
ATOM 746 O O . LEU A 1 90 ? 9.721 -0.080 1.183 1.00 52.97 90 LEU A O 1
ATOM 750 N N . PRO A 1 91 ? 8.338 0.742 -0.397 1.00 51.66 91 PRO A N 1
ATOM 751 C CA . PRO A 1 91 ? 7.755 2.030 -0.024 1.00 51.66 91 PRO A CA 1
ATOM 752 C C . PRO A 1 91 ? 6.911 2.559 -1.196 1.00 51.66 91 PRO A C 1
ATOM 754 O O . PRO A 1 91 ? 7.333 3.376 -2.018 1.00 51.66 91 PRO A O 1
ATOM 757 N N . VAL A 1 92 ? 5.687 2.067 -1.311 1.00 55.81 92 VAL A N 1
ATOM 758 C CA . VAL A 1 92 ? 4.839 2.380 -2.466 1.00 55.81 92 VAL A CA 1
ATOM 759 C C . VAL A 1 92 ? 4.393 3.854 -2.490 1.00 55.81 92 VAL A C 1
ATOM 761 O O . VAL A 1 92 ? 3.995 4.370 -3.532 1.00 55.81 92 VAL A O 1
ATOM 764 N N . LEU A 1 93 ? 4.508 4.544 -1.350 1.00 51.22 93 LEU A N 1
ATOM 765 C CA . LEU A 1 93 ? 4.219 5.970 -1.190 1.00 51.22 93 LEU A CA 1
ATOM 766 C C . LEU A 1 93 ? 5.426 6.884 -1.448 1.00 51.22 93 LEU A C 1
ATOM 768 O O . LEU A 1 93 ? 5.251 8.099 -1.412 1.00 51.22 93 LEU A O 1
ATOM 772 N N . GLN A 1 94 ? 6.633 6.349 -1.695 1.00 54.09 94 GLN A N 1
ATOM 773 C CA . GLN A 1 94 ? 7.817 7.185 -1.917 1.00 54.09 94 GLN A CA 1
ATOM 774 C C . GLN A 1 94 ? 7.659 7.955 -3.218 1.00 54.09 94 GLN A C 1
ATOM 776 O O . GLN A 1 94 ? 7.777 7.410 -4.317 1.00 54.09 94 GLN A O 1
ATOM 781 N N . THR A 1 95 ? 7.366 9.239 -3.096 1.00 46.69 95 THR A N 1
ATOM 782 C CA . THR A 1 95 ? 7.177 10.095 -4.249 1.00 46.69 95 THR A CA 1
ATOM 783 C C . THR A 1 95 ? 8.551 10.440 -4.837 1.00 46.69 95 THR A C 1
ATOM 785 O O . THR A 1 95 ? 9.230 11.336 -4.338 1.00 46.69 95 THR A O 1
ATOM 788 N N . GLY A 1 96 ? 9.020 9.669 -5.826 1.00 38.31 96 GLY A N 1
ATOM 789 C CA . GLY A 1 96 ? 10.250 9.957 -6.581 1.00 38.31 96 GLY A CA 1
ATOM 790 C C . GLY A 1 96 ? 11.562 9.292 -6.131 1.00 38.31 96 GLY A C 1
ATOM 791 O O . GLY A 1 96 ? 12.624 9.837 -6.426 1.00 38.31 96 GLY A O 1
ATOM 792 N N . ILE A 1 97 ? 11.551 8.126 -5.469 1.00 34.62 97 ILE A N 1
ATOM 793 C CA . ILE A 1 97 ? 12.796 7.398 -5.139 1.00 34.62 97 ILE A CA 1
ATOM 794 C C . ILE A 1 97 ? 12.886 6.070 -5.905 1.00 34.62 97 ILE A C 1
ATOM 796 O O . ILE A 1 97 ? 12.128 5.133 -5.675 1.00 34.62 97 ILE A O 1
ATOM 800 N N . SER A 1 98 ? 13.883 5.974 -6.789 1.00 41.47 98 SER A N 1
ATOM 801 C CA . SER A 1 98 ? 14.279 4.766 -7.522 1.00 41.47 98 SER A CA 1
ATOM 802 C C . SER A 1 98 ? 15.163 3.855 -6.661 1.00 41.47 98 SER A C 1
ATOM 804 O O . SER A 1 98 ? 16.342 3.640 -6.961 1.00 41.47 98 SER A O 1
ATOM 806 N N . ASN A 1 99 ? 14.653 3.375 -5.531 1.00 40.56 99 ASN A N 1
ATOM 807 C CA . ASN A 1 99 ? 15.409 2.427 -4.721 1.00 40.56 99 ASN A CA 1
ATOM 808 C C . ASN A 1 99 ? 15.225 1.015 -5.305 1.00 40.56 99 ASN A C 1
ATOM 810 O O . ASN A 1 99 ? 14.109 0.524 -5.468 1.00 40.56 99 ASN A O 1
ATOM 814 N N . LYS A 1 100 ? 16.346 0.385 -5.665 1.00 40.69 100 LYS A N 1
ATOM 815 C CA . LYS A 1 100 ? 16.440 -0.860 -6.447 1.00 40.69 100 LYS A CA 1
ATOM 816 C C . LYS A 1 100 ? 15.980 -2.121 -5.700 1.00 40.69 100 LYS A C 1
ATOM 818 O O . LYS A 1 100 ? 16.209 -3.209 -6.191 1.00 40.69 100 LYS A O 1
ATOM 823 N N . ASN A 1 101 ? 15.352 -2.012 -4.534 1.00 42.78 101 ASN A N 1
ATOM 824 C CA . ASN A 1 101 ? 15.000 -3.170 -3.705 1.00 42.78 101 ASN A CA 1
ATOM 825 C C . ASN A 1 101 ? 13.480 -3.388 -3.603 1.00 42.78 101 ASN A C 1
ATOM 827 O O . ASN A 1 101 ? 13.038 -4.037 -2.670 1.00 42.78 101 ASN A O 1
ATOM 831 N N . TYR A 1 102 ? 12.676 -2.848 -4.537 1.00 56.19 102 TYR A N 1
ATOM 832 C CA . TYR A 1 102 ? 11.203 -2.753 -4.425 1.00 56.19 102 TYR A CA 1
ATOM 833 C C . TYR A 1 102 ? 10.400 -3.456 -5.538 1.00 56.19 102 TYR A C 1
ATOM 835 O O . TYR A 1 102 ? 9.221 -3.178 -5.732 1.00 56.19 102 TYR A O 1
ATOM 843 N N . TYR A 1 103 ? 11.017 -4.387 -6.271 1.00 54.88 103 TYR A N 1
ATOM 844 C CA . TYR A 1 103 ? 10.486 -4.862 -7.551 1.00 54.88 103 TYR A CA 1
ATOM 845 C C . TYR A 1 103 ? 9.233 -5.730 -7.491 1.00 54.88 103 TYR A C 1
ATOM 847 O O . TYR A 1 103 ? 8.357 -5.514 -8.320 1.00 54.88 103 TYR A O 1
ATOM 855 N N . ILE A 1 104 ? 9.121 -6.689 -6.566 1.00 60.69 104 ILE A N 1
ATOM 856 C CA . ILE A 1 104 ? 8.048 -7.695 -6.648 1.00 60.69 104 ILE A CA 1
ATOM 857 C C . ILE A 1 104 ? 6.686 -7.036 -6.400 1.00 60.69 104 ILE A C 1
ATOM 859 O O . ILE A 1 104 ? 5.848 -6.990 -7.300 1.00 60.69 104 ILE A O 1
ATOM 863 N N . ILE A 1 105 ? 6.488 -6.409 -5.239 1.00 65.75 105 ILE A N 1
ATOM 864 C CA . ILE A 1 105 ? 5.222 -5.731 -4.911 1.00 65.75 105 ILE A CA 1
ATOM 865 C C . ILE A 1 105 ? 4.902 -4.624 -5.924 1.00 65.75 105 ILE A C 1
ATOM 867 O O . ILE A 1 105 ? 3.767 -4.520 -6.390 1.00 65.75 105 ILE A O 1
ATOM 871 N N . HIS A 1 106 ? 5.901 -3.833 -6.330 1.00 65.94 106 HIS A N 1
ATOM 872 C CA . HIS A 1 106 ? 5.713 -2.804 -7.349 1.00 65.94 106 HIS A CA 1
ATOM 873 C C . HIS A 1 106 ? 5.241 -3.398 -8.683 1.00 65.94 106 HIS A C 1
ATOM 875 O O . HIS A 1 106 ? 4.299 -2.879 -9.274 1.00 65.94 106 HIS A O 1
ATOM 881 N N . HIS A 1 107 ? 5.867 -4.480 -9.157 1.00 66.94 107 HIS A N 1
ATOM 882 C CA . HIS A 1 107 ? 5.488 -5.177 -10.386 1.00 66.94 107 HIS A CA 1
ATOM 883 C C . HIS A 1 107 ? 4.051 -5.713 -10.307 1.00 66.94 107 HIS A C 1
ATOM 885 O O . HIS A 1 107 ? 3.254 -5.525 -11.226 1.00 66.94 107 HIS A O 1
ATOM 891 N N . HIS A 1 108 ? 3.677 -6.334 -9.191 1.00 71.50 108 HIS A N 1
ATOM 892 C CA . HIS A 1 108 ? 2.329 -6.870 -9.010 1.00 71.50 108 HIS A CA 1
ATOM 893 C C . HIS A 1 108 ? 1.252 -5.781 -8.921 1.00 71.50 108 HIS A C 1
ATOM 895 O O . HIS A 1 108 ? 0.173 -5.943 -9.487 1.00 71.50 108 HIS A O 1
ATOM 901 N N . LEU A 1 109 ? 1.573 -4.633 -8.321 1.00 75.81 109 LEU A N 1
ATOM 902 C CA . LEU A 1 109 ? 0.702 -3.460 -8.314 1.00 75.81 109 LEU A CA 1
ATOM 903 C C . LEU A 1 109 ? 0.496 -2.865 -9.709 1.00 75.81 109 LEU A C 1
ATOM 905 O O . LEU A 1 109 ? -0.635 -2.583 -10.090 1.00 75.81 109 LEU A O 1
ATOM 909 N N . ILE A 1 110 ? 1.565 -2.669 -10.489 1.00 73.38 110 ILE A N 1
ATOM 910 C CA . ILE A 1 110 ? 1.444 -2.066 -11.830 1.00 73.38 110 ILE A CA 1
ATOM 911 C C . ILE A 1 110 ? 0.842 -3.020 -12.868 1.00 73.38 110 ILE A C 1
ATOM 913 O O . ILE A 1 110 ? 0.413 -2.559 -13.919 1.00 73.38 110 ILE A O 1
ATOM 917 N N . THR A 1 111 ? 0.811 -4.326 -12.587 1.00 76.81 111 THR A N 1
ATOM 918 C CA . THR A 1 111 ? 0.146 -5.336 -13.430 1.00 76.81 111 THR A CA 1
ATOM 919 C C . THR A 1 111 ? -1.320 -5.561 -13.055 1.00 76.81 111 THR A C 1
ATOM 921 O O . THR A 1 111 ? -2.007 -6.340 -13.719 1.00 76.81 111 THR A O 1
ATOM 924 N N . ASP A 1 112 ? -1.835 -4.888 -12.020 1.00 85.69 112 ASP A N 1
ATOM 925 C CA . ASP A 1 112 ? -3.273 -4.830 -11.768 1.00 85.69 112 ASP A CA 1
ATOM 926 C C . ASP A 1 112 ? -3.961 -4.127 -12.956 1.00 85.69 112 ASP A C 1
ATOM 928 O O . ASP A 1 112 ? -3.608 -2.985 -13.250 1.00 85.69 112 ASP A O 1
ATOM 932 N N . PRO A 1 113 ? -4.932 -4.756 -13.648 1.00 82.88 113 PRO A N 1
ATOM 933 C CA . PRO A 1 113 ? -5.492 -4.209 -14.886 1.00 82.88 113 PRO A CA 1
ATOM 934 C C . PRO A 1 113 ? -6.114 -2.818 -14.737 1.00 82.88 113 PRO A C 1
ATOM 936 O O . PRO A 1 113 ? -6.053 -2.017 -15.666 1.00 82.88 113 PRO A O 1
ATOM 939 N N . ILE A 1 114 ? -6.701 -2.514 -13.575 1.00 85.75 114 ILE A N 1
ATOM 940 C CA . ILE A 1 114 ? -7.353 -1.224 -13.325 1.00 85.75 114 ILE A CA 1
ATOM 941 C C . ILE A 1 114 ? -6.308 -0.159 -12.995 1.00 85.75 114 ILE A C 1
ATOM 943 O O . ILE A 1 114 ? -6.410 0.966 -13.482 1.00 85.75 114 ILE A O 1
ATOM 947 N N . ILE A 1 115 ? -5.277 -0.513 -12.221 1.00 83.06 115 ILE A N 1
ATOM 948 C CA . ILE A 1 115 ? -4.135 0.380 -11.994 1.00 83.06 115 ILE A CA 1
ATOM 949 C C . ILE A 1 115 ? -3.429 0.645 -13.330 1.00 83.06 115 ILE A C 1
ATOM 951 O O . ILE A 1 115 ? -3.234 1.798 -13.694 1.00 83.06 115 ILE A O 1
ATOM 955 N N . MET A 1 116 ? -3.126 -0.393 -14.109 1.00 79.88 116 MET A N 1
ATOM 956 C CA . MET A 1 116 ? -2.486 -0.291 -15.422 1.00 79.88 116 MET A CA 1
ATOM 957 C C . MET A 1 116 ? -3.285 0.582 -16.399 1.00 79.88 116 MET A C 1
ATOM 959 O O . MET A 1 116 ? -2.699 1.414 -17.090 1.00 79.88 116 MET A O 1
ATOM 963 N N . ALA A 1 117 ? -4.613 0.440 -16.432 1.00 81.19 117 ALA A N 1
ATOM 964 C CA . ALA A 1 117 ? -5.473 1.271 -17.270 1.00 81.19 117 ALA A CA 1
ATOM 965 C C . ALA A 1 117 ? -5.401 2.761 -16.890 1.00 81.19 117 ALA A C 1
ATOM 967 O O . ALA A 1 117 ? -5.305 3.606 -17.779 1.00 81.19 117 ALA A O 1
ATOM 968 N N . ASP A 1 118 ? -5.400 3.096 -15.594 1.00 82.06 118 ASP A N 1
ATOM 969 C CA . ASP A 1 118 ? -5.288 4.493 -15.137 1.00 82.06 118 ASP A CA 1
ATOM 970 C C . ASP A 1 118 ? -3.884 5.074 -15.372 1.00 82.06 118 ASP A C 1
ATOM 972 O O . ASP A 1 118 ? -3.737 6.266 -15.643 1.00 82.06 118 ASP A O 1
ATOM 976 N N . LEU A 1 119 ? -2.854 4.223 -15.333 1.00 74.62 119 LEU A N 1
ATOM 977 C CA . LEU A 1 119 ? -1.467 4.590 -15.616 1.00 74.62 119 LEU A CA 1
ATOM 978 C C . LEU A 1 119 ? -1.180 4.882 -17.102 1.00 74.62 119 LEU A C 1
ATOM 980 O O . LEU A 1 119 ? -0.149 5.496 -17.388 1.00 74.62 119 LEU A O 1
ATOM 984 N N . GLY A 1 120 ? -2.068 4.477 -18.017 1.00 66.94 120 GLY A N 1
ATOM 985 C CA . GLY A 1 120 ? -1.900 4.595 -19.468 1.00 66.94 120 GLY A CA 1
ATOM 986 C C . GLY A 1 120 ? -1.134 3.415 -20.081 1.00 66.94 120 GLY A C 1
ATOM 987 O O . GLY A 1 120 ? -0.159 2.925 -19.517 1.00 66.94 120 GLY A O 1
ATOM 988 N N . LEU A 1 121 ? -1.581 2.948 -21.255 1.00 53.59 121 LEU A N 1
ATOM 989 C CA . LEU A 1 121 ? -1.110 1.704 -21.886 1.00 53.59 121 LEU A CA 1
ATOM 990 C C . LEU A 1 121 ? 0.321 1.723 -22.442 1.00 53.59 121 LEU A C 1
ATOM 992 O O . LEU A 1 121 ? 0.771 0.682 -22.901 1.00 53.59 121 LEU A O 1
ATOM 996 N N . ASN A 1 122 ? 1.057 2.833 -22.403 1.00 48.69 122 ASN A N 1
ATOM 997 C CA . ASN A 1 122 ? 2.376 2.908 -23.025 1.00 48.69 122 ASN A CA 1
ATOM 998 C C . ASN A 1 122 ? 3.362 3.687 -22.154 1.00 48.69 122 ASN A C 1
ATOM 1000 O O . ASN A 1 122 ? 3.067 4.784 -21.691 1.00 48.69 122 ASN A O 1
ATOM 1004 N N . GLU A 1 123 ? 4.539 3.081 -21.994 1.00 46.88 123 GLU A N 1
ATOM 1005 C CA . GLU A 1 123 ? 5.748 3.615 -21.367 1.00 46.88 123 GLU A CA 1
ATOM 1006 C C . GLU A 1 123 ? 5.646 3.846 -19.853 1.00 46.88 123 GLU A C 1
ATOM 1008 O O . GLU A 1 123 ? 5.094 4.821 -19.350 1.00 46.88 123 GLU A O 1
ATOM 1013 N N . VAL A 1 124 ? 6.248 2.923 -19.096 1.00 45.06 124 VAL A N 1
ATOM 1014 C CA . VAL A 1 124 ? 6.490 3.068 -17.658 1.00 45.06 124 VAL A CA 1
ATOM 1015 C C . VAL A 1 124 ? 7.905 3.620 -17.459 1.00 45.06 124 VAL A C 1
ATOM 1017 O O . VAL A 1 124 ? 8.849 2.841 -17.316 1.00 45.06 124 VAL A O 1
ATOM 1020 N N . PRO A 1 125 ? 8.121 4.946 -17.413 1.00 46.97 125 PRO A N 1
ATOM 1021 C CA . PRO A 1 125 ? 9.357 5.457 -16.855 1.00 46.97 125 PRO A CA 1
ATOM 1022 C C . PRO A 1 125 ? 9.366 5.142 -15.351 1.00 46.97 125 PRO A C 1
ATOM 1024 O O . PRO A 1 125 ? 8.573 5.681 -14.580 1.00 46.97 125 PRO A O 1
ATOM 1027 N N . LEU A 1 126 ? 10.301 4.284 -14.932 1.00 53.72 126 LEU A N 1
ATOM 1028 C CA . LEU A 1 126 ? 10.575 3.811 -13.558 1.00 53.72 126 LEU A CA 1
ATOM 1029 C C . LEU A 1 126 ? 10.937 4.919 -12.532 1.00 53.72 126 LEU A C 1
ATOM 1031 O O . LEU A 1 126 ? 11.534 4.637 -11.496 1.00 53.72 126 LEU A O 1
ATOM 1035 N N . ARG A 1 127 ? 10.643 6.197 -12.811 1.00 55.03 127 ARG A N 1
ATOM 1036 C CA . ARG A 1 127 ? 11.070 7.342 -11.984 1.00 55.03 127 ARG A CA 1
ATOM 1037 C C . ARG A 1 127 ? 10.056 7.767 -10.913 1.00 55.03 127 ARG A C 1
ATOM 1039 O O . ARG A 1 127 ? 10.466 8.413 -9.955 1.00 55.03 127 ARG A O 1
ATOM 1046 N N . LYS A 1 128 ? 8.767 7.430 -11.054 1.00 64.50 128 LYS A N 1
ATOM 1047 C CA . LYS A 1 128 ? 7.699 7.754 -10.082 1.00 64.50 128 LYS A CA 1
ATOM 1048 C C . LYS A 1 128 ? 7.108 6.476 -9.482 1.00 64.50 128 LYS A C 1
ATOM 1050 O O . LYS A 1 128 ? 6.959 5.488 -10.201 1.00 64.50 128 LYS A O 1
ATOM 1055 N N . SER A 1 129 ? 6.734 6.508 -8.201 1.00 71.31 129 SER A N 1
ATOM 1056 C CA . SER A 1 129 ? 6.063 5.375 -7.550 1.00 71.31 129 SER A CA 1
ATOM 1057 C C . SER A 1 129 ? 4.649 5.154 -8.103 1.00 71.31 129 SER A C 1
ATOM 1059 O O . SER A 1 129 ? 4.059 6.075 -8.680 1.00 71.31 129 SER A O 1
ATOM 1061 N N . PRO A 1 130 ? 4.057 3.959 -7.922 1.00 75.06 130 PRO A N 1
ATOM 1062 C CA . PRO A 1 130 ? 2.691 3.696 -8.359 1.00 75.06 130 PRO A CA 1
ATOM 1063 C C . PRO A 1 130 ? 1.697 4.667 -7.717 1.00 75.06 130 PRO A C 1
ATOM 1065 O O . PRO A 1 130 ? 0.820 5.166 -8.416 1.00 75.06 130 PRO A O 1
ATOM 1068 N N . PHE A 1 131 ? 1.883 5.008 -6.432 1.00 81.94 131 PHE A N 1
ATOM 1069 C CA . PHE A 1 131 ? 1.038 5.976 -5.730 1.00 81.94 131 PHE A CA 1
ATOM 1070 C C . PHE A 1 131 ? 1.084 7.367 -6.365 1.00 81.94 131 PHE A C 1
ATOM 1072 O O . PHE A 1 131 ? 0.040 7.970 -6.603 1.00 81.94 131 PHE A O 1
ATOM 1079 N N . ASP A 1 132 ? 2.277 7.870 -6.681 1.00 77.88 132 ASP A N 1
ATOM 1080 C CA . ASP A 1 132 ? 2.434 9.171 -7.337 1.00 77.88 132 ASP A C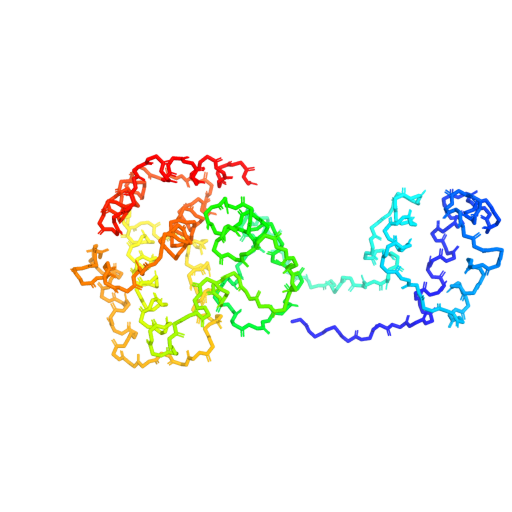A 1
ATOM 1081 C C . ASP A 1 132 ? 1.684 9.242 -8.656 1.00 77.88 132 ASP A C 1
ATOM 1083 O O . ASP A 1 132 ? 1.062 10.250 -8.979 1.00 77.88 132 ASP A O 1
ATOM 1087 N N . ARG A 1 133 ? 1.752 8.160 -9.428 1.00 77.50 133 ARG A N 1
ATOM 1088 C CA . ARG A 1 133 ? 1.177 8.118 -10.768 1.00 77.50 133 ARG A CA 1
ATOM 1089 C C . ARG A 1 133 ? -0.347 8.036 -10.719 1.00 77.50 133 ARG A C 1
ATOM 1091 O O . ARG A 1 133 ? -1.006 8.838 -11.371 1.00 77.50 133 ARG A O 1
ATOM 1098 N N . ILE A 1 134 ? -0.911 7.152 -9.890 1.00 82.12 134 ILE A N 1
ATOM 1099 C CA . ILE A 1 134 ? -2.377 7.061 -9.717 1.00 82.12 134 ILE A CA 1
ATOM 1100 C C . ILE A 1 134 ? -2.963 8.301 -9.020 1.00 82.12 134 ILE A C 1
ATOM 1102 O O . ILE A 1 134 ? -4.175 8.511 -9.024 1.00 82.12 134 ILE A O 1
ATOM 1106 N N . THR A 1 135 ? -2.116 9.136 -8.410 1.00 85.00 135 THR A N 1
ATOM 1107 C CA . THR A 1 135 ? -2.515 10.402 -7.785 1.00 85.00 135 THR A CA 1
ATOM 1108 C C . THR A 1 135 ? -2.026 11.646 -8.532 1.00 85.00 135 THR A C 1
ATOM 1110 O O . THR A 1 135 ? -2.190 12.750 -8.020 1.00 85.00 135 THR A O 1
ATOM 1113 N N . ASP A 1 136 ? -1.499 11.525 -9.756 1.00 83.50 136 ASP A N 1
ATOM 1114 C CA . ASP A 1 136 ? -0.908 12.652 -10.505 1.00 83.50 136 ASP A CA 1
ATOM 1115 C C . ASP A 1 136 ? -1.951 13.743 -10.825 1.00 83.50 136 ASP A C 1
ATOM 1117 O O . ASP A 1 136 ? -1.648 14.932 -10.846 1.00 83.50 136 ASP A O 1
ATOM 1121 N N . LYS A 1 137 ? -3.223 13.341 -10.969 1.00 84.56 137 LYS A N 1
ATOM 1122 C CA . LYS A 1 137 ? -4.382 14.235 -11.164 1.00 84.56 137 LYS A CA 1
ATOM 1123 C C . LYS A 1 137 ? -4.841 14.939 -9.872 1.00 84.56 137 LYS A C 1
ATOM 1125 O O . LYS A 1 137 ? -5.753 15.765 -9.919 1.00 84.56 137 LYS A O 1
ATOM 1130 N N . LEU A 1 138 ? -4.290 14.581 -8.709 1.00 87.31 138 LEU A N 1
ATOM 1131 C CA . LEU A 1 138 ? -4.663 15.138 -7.407 1.00 87.31 138 LEU A CA 1
ATOM 1132 C C . LEU A 1 138 ? -3.724 16.275 -7.000 1.00 87.31 138 LEU A C 1
ATOM 1134 O O . LEU A 1 138 ? -2.522 16.239 -7.247 1.00 87.31 138 LEU A O 1
ATOM 1138 N N . THR A 1 139 ? -4.265 17.261 -6.284 1.00 89.00 139 THR A N 1
ATOM 1139 C CA . THR A 1 139 ? -3.433 18.295 -5.650 1.00 89.00 139 THR A CA 1
ATOM 1140 C C . THR A 1 139 ? -2.644 17.716 -4.473 1.00 89.00 139 THR A C 1
ATOM 1142 O O . THR A 1 139 ? -3.084 16.754 -3.846 1.00 89.00 139 THR A O 1
ATOM 1145 N N . GLU A 1 140 ? -1.531 18.341 -4.085 1.00 85.62 140 GLU A N 1
ATOM 1146 C CA . GLU A 1 140 ? -0.723 17.897 -2.932 1.00 85.62 140 GLU A CA 1
ATOM 1147 C C . GLU A 1 140 ? -1.537 17.786 -1.631 1.00 85.62 140 GLU A C 1
ATOM 1149 O O . GLU A 1 140 ? -1.393 16.836 -0.861 1.00 85.62 140 GLU A O 1
ATOM 1154 N N . HIS A 1 141 ? -2.489 18.700 -1.415 1.00 87.56 141 HIS A N 1
ATOM 1155 C CA . HIS A 1 141 ? -3.415 18.600 -0.286 1.00 87.56 141 HIS A CA 1
ATOM 1156 C C . HIS A 1 141 ? -4.308 17.350 -0.376 1.00 87.56 141 HIS A C 1
ATOM 1158 O O . HIS A 1 141 ? -4.547 16.685 0.631 1.00 87.56 141 HIS A O 1
ATOM 1164 N N . GLN A 1 142 ? -4.807 17.009 -1.568 1.00 88.62 142 GLN A N 1
ATOM 1165 C CA . GLN A 1 142 ? -5.614 15.804 -1.774 1.00 88.62 142 GLN A CA 1
ATOM 1166 C C . GLN A 1 142 ? -4.780 14.532 -1.595 1.00 88.62 142 GLN A C 1
ATOM 1168 O O . GLN A 1 142 ? -5.238 13.625 -0.901 1.00 88.62 142 GLN A O 1
ATOM 1173 N N . LYS A 1 143 ? -3.552 14.492 -2.129 1.00 88.88 143 LYS A N 1
ATOM 1174 C CA . LYS A 1 143 ? -2.604 13.388 -1.919 1.00 88.88 143 LYS A CA 1
ATOM 1175 C C . LYS A 1 143 ? -2.355 13.154 -0.436 1.00 88.88 143 LYS A C 1
ATOM 1177 O O . LYS A 1 143 ? -2.578 12.049 0.046 1.00 88.88 143 LYS A O 1
ATOM 1182 N N . ARG A 1 144 ? -2.038 14.218 0.313 1.00 89.44 144 ARG A N 1
ATOM 1183 C CA . ARG A 1 144 ? -1.875 14.161 1.772 1.00 89.44 144 ARG A CA 1
ATOM 1184 C C . ARG A 1 144 ? -3.101 13.555 2.451 1.00 89.44 144 ARG A C 1
ATOM 1186 O O . ARG A 1 144 ? -2.951 12.661 3.273 1.00 89.44 144 ARG A O 1
ATOM 1193 N N . LYS A 1 145 ? -4.321 13.976 2.092 1.00 90.00 145 LYS A N 1
ATOM 1194 C CA . LYS A 1 145 ? -5.549 13.388 2.661 1.00 90.00 145 LYS A CA 1
ATOM 1195 C C . LYS A 1 145 ? -5.679 11.893 2.360 1.00 90.00 145 LYS A C 1
ATOM 1197 O O . LYS A 1 145 ? -6.005 11.148 3.277 1.00 90.00 145 LYS A O 1
ATOM 1202 N N . VAL A 1 146 ? -5.399 11.456 1.130 1.00 90.44 146 VAL A N 1
ATOM 1203 C CA . VAL A 1 146 ? -5.401 10.027 0.770 1.00 90.44 146 VAL A CA 1
ATOM 1204 C C . VAL A 1 146 ? -4.375 9.267 1.609 1.00 90.44 146 VAL A C 1
ATOM 1206 O O . VAL A 1 146 ? -4.728 8.279 2.245 1.00 90.44 146 VAL A O 1
ATOM 1209 N N . THR A 1 147 ? -3.140 9.761 1.688 1.00 89.94 147 THR A N 1
ATOM 1210 C CA . THR A 1 147 ? -2.065 9.143 2.472 1.00 89.94 147 THR A CA 1
ATOM 1211 C C . THR A 1 147 ? -2.434 8.991 3.948 1.00 89.94 147 THR A C 1
ATOM 1213 O O . THR A 1 147 ? -2.275 7.912 4.510 1.00 89.94 147 THR A O 1
ATOM 1216 N N . ILE A 1 148 ? -2.984 10.033 4.580 1.00 89.62 148 ILE A N 1
ATOM 1217 C CA . ILE A 1 148 ? -3.421 9.961 5.984 1.00 89.62 148 ILE A CA 1
ATOM 1218 C C . ILE A 1 148 ? -4.527 8.920 6.179 1.00 89.62 148 ILE A C 1
ATOM 1220 O O . ILE A 1 148 ? -4.543 8.223 7.192 1.00 89.62 148 ILE A O 1
ATOM 1224 N N . GLU A 1 149 ? -5.458 8.803 5.236 1.00 92.19 149 GLU A N 1
ATOM 1225 C CA . GLU A 1 149 ? -6.525 7.806 5.323 1.00 92.19 149 GLU A CA 1
ATOM 1226 C C . GLU A 1 149 ? -6.006 6.378 5.137 1.00 92.19 149 GLU A C 1
ATOM 1228 O O . GLU A 1 149 ? -6.389 5.509 5.917 1.00 92.19 149 GLU A O 1
ATOM 1233 N N . VAL A 1 150 ? -5.072 6.149 4.206 1.00 90.81 150 VAL A N 1
ATOM 1234 C CA . VAL A 1 150 ? -4.359 4.865 4.060 1.00 90.81 150 VAL A CA 1
ATOM 1235 C C . VAL A 1 150 ? -3.683 4.476 5.379 1.00 90.81 150 VAL A C 1
ATOM 1237 O O . VAL A 1 150 ? -3.912 3.380 5.888 1.00 90.81 150 VAL A O 1
ATOM 1240 N N . LEU A 1 151 ? -2.933 5.400 5.989 1.00 90.38 151 LEU A N 1
ATOM 1241 C CA . LEU A 1 151 ? -2.251 5.160 7.264 1.00 90.38 151 LEU A CA 1
ATOM 1242 C C . LEU A 1 151 ? -3.227 4.846 8.401 1.00 90.38 151 LEU A C 1
ATOM 1244 O O . LEU A 1 151 ? -2.933 4.010 9.247 1.00 90.38 151 LEU A O 1
ATOM 1248 N N . LYS A 1 152 ? -4.402 5.479 8.440 1.00 92.31 152 LYS A N 1
ATOM 1249 C CA . LYS A 1 152 ? -5.421 5.180 9.458 1.00 92.31 152 LYS A CA 1
ATOM 1250 C C . LYS A 1 152 ? -6.030 3.796 9.270 1.00 92.31 152 LYS A C 1
ATOM 1252 O O . LYS A 1 152 ? -6.233 3.102 10.262 1.00 92.31 152 LYS A O 1
ATOM 1257 N N . TYR A 1 153 ? -6.300 3.390 8.029 1.00 93.06 153 TYR A N 1
ATOM 1258 C CA . TYR A 1 153 ? -6.800 2.046 7.752 1.00 93.06 153 TYR A CA 1
ATOM 1259 C C . TYR A 1 153 ? -5.786 0.971 8.133 1.00 93.06 153 TYR A C 1
ATOM 1261 O O . TYR A 1 153 ? -6.174 0.019 8.803 1.00 93.06 153 TYR A O 1
ATOM 1269 N N . MET A 1 154 ? -4.510 1.160 7.786 1.00 90.12 154 MET A N 1
ATOM 1270 C CA . MET A 1 154 ? -3.430 0.247 8.175 1.00 90.12 154 MET A CA 1
ATOM 1271 C C . MET A 1 154 ? -3.212 0.234 9.687 1.00 90.12 154 MET A C 1
ATOM 1273 O O . MET A 1 154 ? -3.147 -0.822 10.294 1.00 90.12 154 MET A O 1
ATOM 1277 N N . SER A 1 155 ? -3.180 1.402 10.329 1.00 89.69 155 SER A N 1
ATOM 1278 C CA . SER A 1 155 ? -2.996 1.497 11.780 1.00 89.69 155 SER A CA 1
ATOM 1279 C C . SER A 1 155 ? -4.108 0.800 12.568 1.00 89.69 155 SER A C 1
ATOM 1281 O O . SER A 1 155 ? -3.849 0.274 13.650 1.00 89.69 155 SER A O 1
ATOM 1283 N N . SER A 1 156 ? -5.329 0.801 12.026 1.00 91.19 156 SER A N 1
ATOM 1284 C CA . SER A 1 156 ? -6.453 0.047 12.575 1.00 91.19 156 SER A CA 1
ATOM 1285 C C . SER A 1 156 ? -6.412 -1.436 12.210 1.00 91.19 156 SER A C 1
ATOM 1287 O O . SER A 1 156 ? -6.918 -2.206 13.011 1.00 91.19 156 SER A O 1
ATOM 1289 N N . LEU A 1 157 ? -5.873 -1.826 11.046 1.00 89.44 157 LEU A N 1
ATOM 1290 C CA . LEU A 1 157 ? -5.726 -3.230 10.630 1.00 89.44 157 LEU A CA 1
ATOM 1291 C C . LEU A 1 157 ? -4.839 -3.989 11.625 1.00 89.44 157 LEU A C 1
ATOM 1293 O O . LEU A 1 157 ? -5.293 -4.932 12.252 1.00 89.44 157 LEU A O 1
ATOM 1297 N N . ILE A 1 158 ? -3.652 -3.437 11.876 1.00 84.94 158 ILE A N 1
ATOM 1298 C CA . ILE A 1 158 ? -2.578 -4.003 12.715 1.00 84.94 158 ILE A CA 1
ATOM 1299 C C . ILE A 1 158 ? -2.989 -4.188 14.192 1.00 84.94 158 ILE A C 1
ATOM 1301 O O . ILE A 1 158 ? -2.256 -4.733 15.007 1.00 84.94 158 ILE A O 1
ATOM 1305 N N . ASN A 1 159 ? -4.144 -3.654 14.598 1.00 84.62 159 ASN A N 1
ATOM 1306 C CA . ASN A 1 159 ? -4.635 -3.737 15.975 1.00 84.62 159 ASN A CA 1
ATOM 1307 C C . ASN A 1 159 ? -5.984 -4.463 16.082 1.00 84.62 159 ASN A C 1
ATOM 1309 O O . ASN A 1 159 ? -6.675 -4.329 17.092 1.00 84.62 159 ASN A O 1
ATOM 1313 N N . ILE A 1 160 ? -6.413 -5.181 15.045 1.00 82.75 160 ILE A N 1
ATOM 1314 C CA . ILE A 1 160 ? -7.711 -5.868 15.045 1.00 82.75 160 ILE A CA 1
ATOM 1315 C C . ILE A 1 160 ? -7.740 -7.048 16.004 1.00 82.75 160 ILE A C 1
ATOM 1317 O O . ILE A 1 160 ? -8.688 -7.188 16.776 1.00 82.75 160 ILE A O 1
ATOM 1321 N N . ASP A 1 161 ? -6.703 -7.867 15.971 1.00 72.62 161 ASP A N 1
ATOM 1322 C CA . ASP A 1 161 ? -6.593 -9.109 16.731 1.00 72.62 161 ASP A CA 1
ATOM 1323 C C . ASP A 1 161 ? -5.993 -8.899 18.139 1.00 72.62 161 ASP A C 1
ATOM 1325 O O . ASP A 1 161 ? -5.915 -9.826 18.946 1.00 72.62 161 ASP A O 1
ATOM 1329 N N . ASN A 1 162 ? -5.596 -7.659 18.460 1.00 67.19 162 ASN A N 1
ATOM 1330 C CA . ASN A 1 162 ? -4.808 -7.264 19.634 1.00 67.19 162 ASN A CA 1
ATOM 1331 C C . ASN A 1 162 ? -3.466 -8.012 19.785 1.00 67.19 162 ASN A C 1
ATOM 1333 O O . ASN A 1 162 ? -2.813 -7.881 20.826 1.00 67.19 162 ASN A O 1
ATOM 1337 N N . LYS A 1 163 ? -3.025 -8.759 18.770 1.00 66.19 163 LYS A N 1
ATOM 1338 C CA . LYS A 1 163 ? -1.750 -9.477 18.732 1.00 66.19 163 LYS A CA 1
ATOM 1339 C C . LYS A 1 163 ? -0.851 -8.816 17.703 1.00 66.19 163 LYS A C 1
ATOM 1341 O O . LYS A 1 163 ? -0.474 -9.402 16.706 1.00 66.19 163 LYS A O 1
ATOM 1346 N N . ILE A 1 164 ? -0.449 -7.587 18.002 1.00 62.69 164 ILE A N 1
ATOM 1347 C CA . ILE A 1 164 ? 0.367 -6.831 17.062 1.00 62.69 164 ILE A CA 1
ATOM 1348 C C . ILE A 1 164 ? 1.690 -7.563 16.800 1.00 62.69 164 ILE A C 1
ATOM 1350 O O . ILE A 1 164 ? 2.559 -7.584 17.690 1.00 62.69 164 ILE A O 1
ATOM 1354 N N . THR A 1 165 ? 1.874 -8.088 15.592 1.00 65.56 165 THR A N 1
ATOM 1355 C CA . THR A 1 165 ? 3.109 -8.787 15.243 1.00 65.56 165 THR A CA 1
ATOM 1356 C C . THR A 1 165 ? 4.240 -7.789 15.007 1.00 65.56 165 THR A C 1
ATOM 1358 O O . THR A 1 165 ? 4.056 -6.573 14.850 1.00 65.56 165 THR A O 1
ATOM 1361 N N . THR A 1 166 ? 5.478 -8.278 15.067 1.00 67.62 166 THR A N 1
ATOM 1362 C CA . THR A 1 166 ? 6.646 -7.441 14.780 1.00 67.62 166 THR A CA 1
ATOM 1363 C C . THR A 1 166 ? 6.699 -7.033 13.309 1.00 67.62 166 THR A C 1
ATOM 1365 O O . THR A 1 166 ? 7.154 -5.930 13.021 1.00 67.62 166 THR A O 1
ATOM 1368 N N . GLU A 1 167 ? 6.203 -7.872 12.399 1.00 69.00 167 GLU A N 1
ATOM 1369 C CA . GLU A 1 167 ? 6.293 -7.689 10.943 1.00 69.00 167 GLU A CA 1
ATOM 1370 C C . GLU A 1 167 ? 5.318 -6.623 10.434 1.00 69.00 167 GLU A C 1
ATOM 1372 O O . GLU A 1 167 ? 5.734 -5.678 9.757 1.00 69.00 167 GLU A O 1
ATOM 1377 N N . GLU A 1 168 ? 4.063 -6.661 10.877 1.00 73.88 168 GLU A N 1
ATOM 1378 C CA . GLU A 1 168 ? 3.065 -5.633 10.576 1.00 73.88 168 GLU A CA 1
ATOM 1379 C C . GLU A 1 168 ? 3.516 -4.228 11.012 1.00 73.88 168 GLU A C 1
ATOM 1381 O O . GLU A 1 168 ? 3.407 -3.239 10.276 1.00 73.88 168 GLU A O 1
ATOM 1386 N N . LYS A 1 169 ? 4.078 -4.134 12.228 1.00 75.31 169 LYS A N 1
ATOM 1387 C CA . LYS A 1 169 ? 4.660 -2.896 12.763 1.00 75.31 169 LYS A CA 1
ATOM 1388 C C . LYS A 1 169 ? 5.829 -2.411 11.921 1.00 75.31 169 LYS A C 1
ATOM 1390 O O . LYS A 1 169 ? 5.961 -1.201 11.733 1.00 75.31 169 LYS A O 1
ATOM 1395 N N . ILE A 1 170 ? 6.687 -3.317 11.450 1.00 73.12 170 ILE A N 1
ATOM 1396 C CA . ILE A 1 170 ? 7.818 -2.966 10.585 1.00 73.12 170 ILE A CA 1
ATOM 1397 C C . ILE A 1 170 ? 7.291 -2.345 9.291 1.00 73.12 170 ILE A C 1
ATOM 1399 O O . ILE A 1 170 ? 7.674 -1.218 8.985 1.00 73.12 170 ILE A O 1
ATOM 1403 N N . ILE A 1 171 ? 6.338 -2.988 8.610 1.00 75.31 171 ILE A N 1
ATOM 1404 C CA . ILE A 1 171 ? 5.731 -2.480 7.365 1.00 75.31 171 ILE A CA 1
ATOM 1405 C C . ILE A 1 171 ? 5.125 -1.093 7.568 1.00 75.31 171 ILE A C 1
ATOM 1407 O O . ILE A 1 171 ? 5.355 -0.169 6.783 1.00 75.31 171 ILE A O 1
ATOM 1411 N N . PHE A 1 172 ? 4.364 -0.920 8.645 1.00 80.19 172 PHE A N 1
ATOM 1412 C CA . PHE A 1 172 ? 3.743 0.360 8.954 1.00 80.19 172 PHE A CA 1
ATOM 1413 C C . PHE A 1 172 ? 4.771 1.459 9.234 1.00 80.19 172 PHE A C 1
ATOM 1415 O O . PHE A 1 172 ? 4.638 2.581 8.738 1.00 80.19 172 PHE A O 1
ATOM 1422 N N . ASN A 1 173 ? 5.812 1.147 10.005 1.00 77.69 173 ASN A N 1
ATOM 1423 C CA . ASN A 1 173 ? 6.878 2.091 10.320 1.00 77.69 173 ASN A CA 1
ATOM 1424 C C . ASN A 1 173 ? 7.709 2.447 9.080 1.00 77.69 173 ASN A C 1
ATOM 1426 O O . ASN A 1 173 ? 8.042 3.618 8.889 1.00 77.69 173 ASN A O 1
ATOM 1430 N N . GLU A 1 174 ? 7.991 1.479 8.205 1.00 74.50 174 GLU A N 1
ATOM 1431 C CA . GLU A 1 174 ? 8.644 1.712 6.916 1.00 74.50 174 GLU A CA 1
ATOM 1432 C C . GLU A 1 174 ? 7.812 2.658 6.049 1.00 74.50 174 GLU A C 1
ATOM 1434 O O . GLU A 1 174 ? 8.328 3.664 5.555 1.00 74.50 174 GLU A O 1
ATOM 1439 N N . LEU A 1 175 ? 6.502 2.415 5.949 1.00 76.81 175 LEU A N 1
ATOM 1440 C CA . LEU A 1 175 ? 5.583 3.282 5.220 1.00 76.81 175 LEU A CA 1
ATOM 1441 C C . LEU A 1 175 ? 5.574 4.708 5.783 1.00 76.81 175 LEU A C 1
ATOM 1443 O O . LEU A 1 175 ? 5.673 5.674 5.026 1.00 76.81 175 LEU A O 1
ATOM 1447 N N . MET A 1 176 ? 5.511 4.844 7.107 1.00 78.00 176 MET A N 1
ATOM 1448 C CA . MET A 1 176 ? 5.571 6.130 7.805 1.00 78.00 176 MET A CA 1
ATOM 1449 C C . MET A 1 176 ? 6.896 6.862 7.559 1.00 78.00 176 MET A C 1
ATOM 1451 O O 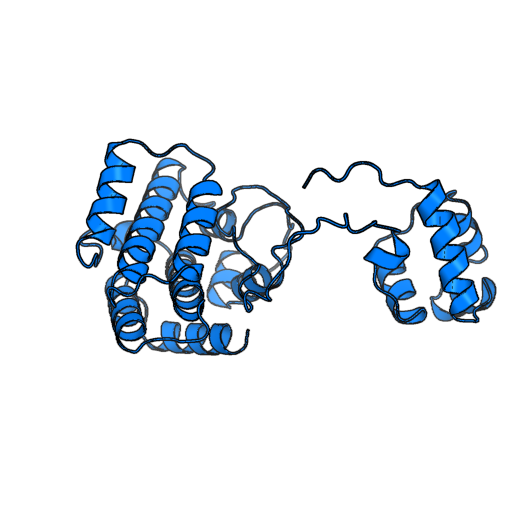. MET A 1 176 ? 6.900 8.077 7.371 1.00 78.00 176 MET A O 1
ATOM 1455 N N . SER A 1 177 ? 8.015 6.136 7.517 1.00 74.06 177 SER A N 1
ATOM 1456 C CA . SER A 1 177 ? 9.335 6.703 7.213 1.00 74.06 177 SER A CA 1
ATOM 1457 C C . SER A 1 177 ? 9.485 7.114 5.743 1.00 74.06 177 SER A C 1
ATOM 1459 O O . SER A 1 177 ? 10.318 7.955 5.412 1.00 74.06 177 SER A O 1
ATOM 1461 N N . SER A 1 178 ? 8.660 6.542 4.860 1.00 72.12 178 SER A N 1
ATOM 1462 C CA . SER A 1 178 ? 8.685 6.779 3.414 1.00 72.12 178 SER A CA 1
ATOM 1463 C C . SER A 1 178 ? 7.919 8.031 2.963 1.00 72.12 178 SER A C 1
ATOM 1465 O O . SER A 1 178 ? 7.951 8.380 1.782 1.00 72.12 178 SER A O 1
ATOM 1467 N N . LEU A 1 179 ? 7.234 8.710 3.889 1.00 76.06 179 LEU A N 1
ATOM 1468 C CA . LEU A 1 179 ? 6.437 9.899 3.599 1.00 76.06 179 LEU A CA 1
ATOM 1469 C C . LEU A 1 179 ? 7.316 11.069 3.139 1.00 76.06 179 LEU A C 1
ATOM 1471 O O . LEU A 1 179 ? 8.296 11.427 3.786 1.00 76.06 179 LEU A O 1
ATOM 1475 N N . SER A 1 180 ? 6.912 11.725 2.051 1.00 71.94 180 SER A N 1
ATOM 1476 C CA . SER A 1 180 ? 7.598 12.907 1.508 1.00 71.94 180 SER A CA 1
ATOM 1477 C C . SER A 1 180 ? 7.317 14.202 2.276 1.00 71.94 180 SER A C 1
ATOM 1479 O O . SER A 1 180 ? 7.907 15.241 1.983 1.00 71.94 180 SER A O 1
ATOM 1481 N N . PHE A 1 181 ? 6.430 14.157 3.271 1.00 78.56 181 PHE A N 1
ATOM 1482 C CA . PHE A 1 181 ? 6.041 15.303 4.083 1.00 78.56 181 PHE A CA 1
ATOM 1483 C C . PHE A 1 181 ? 5.982 14.939 5.572 1.00 78.56 181 PHE A C 1
ATOM 1485 O O . PHE A 1 181 ? 5.593 13.823 5.929 1.00 78.56 181 PHE A O 1
ATOM 1492 N N . PRO A 1 182 ? 6.297 15.890 6.470 1.00 83.50 182 PRO A N 1
ATOM 1493 C CA .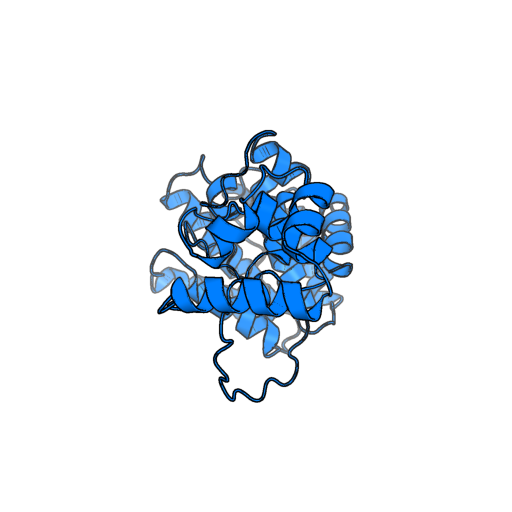 PRO A 1 182 ? 6.144 15.672 7.896 1.00 83.50 182 PRO A CA 1
ATOM 1494 C C . PRO A 1 182 ? 4.664 15.664 8.297 1.00 83.50 182 PRO A C 1
ATOM 1496 O O . PRO A 1 182 ? 3.855 16.499 7.864 1.00 83.50 182 PRO A O 1
ATOM 1499 N N . LEU A 1 183 ? 4.320 14.731 9.182 1.00 86.31 183 LEU A N 1
ATOM 1500 C CA . LEU A 1 183 ? 3.007 14.659 9.812 1.00 86.31 183 LEU A CA 1
ATOM 1501 C C . LEU A 1 183 ? 2.879 15.708 10.916 1.00 86.31 183 LEU A C 1
ATOM 1503 O O . LEU A 1 183 ? 3.755 15.839 11.772 1.00 86.31 183 LEU A O 1
ATOM 1507 N N . THR A 1 184 ? 1.750 16.409 10.930 1.00 90.81 184 THR A N 1
ATOM 1508 C CA . THR A 1 184 ? 1.372 17.285 12.045 1.00 90.81 184 THR A CA 1
ATOM 1509 C C . THR A 1 184 ? 1.000 16.467 13.281 1.00 90.81 184 THR A C 1
ATOM 1511 O O . THR A 1 184 ? 0.570 15.315 13.177 1.00 90.81 184 THR A O 1
ATOM 1514 N N . GLU A 1 185 ? 1.071 17.079 14.463 1.00 89.56 185 GLU A N 1
ATOM 1515 C CA . GLU A 1 185 ? 0.634 16.438 15.714 1.00 89.56 185 GLU A CA 1
ATOM 1516 C C . GLU A 1 185 ? -0.839 16.003 15.670 1.00 89.56 185 GLU A C 1
ATOM 1518 O O . GLU A 1 185 ? -1.199 14.932 16.159 1.00 89.56 185 GLU A O 1
ATOM 1523 N N . GLN A 1 186 ? -1.694 16.775 14.993 1.00 89.25 186 GLN A N 1
ATOM 1524 C CA . GLN A 1 186 ? -3.100 16.418 14.796 1.00 89.25 186 GLN A CA 1
ATOM 1525 C C . GLN A 1 186 ? -3.271 15.156 13.936 1.00 89.25 186 GLN A C 1
ATOM 1527 O O . GLN A 1 186 ? -4.121 14.311 14.232 1.00 89.25 186 GLN A O 1
ATOM 1532 N N . GLU A 1 187 ? -2.469 15.004 12.879 1.00 90.94 187 GLU A N 1
ATOM 1533 C CA . GLU A 1 187 ? -2.493 13.825 12.008 1.00 90.94 187 GLU A CA 1
ATOM 1534 C C . GLU A 1 187 ? -1.958 12.591 12.729 1.00 90.94 187 GLU A C 1
ATOM 1536 O O . GLU A 1 187 ? -2.615 11.550 12.699 1.00 90.94 187 GLU A O 1
ATOM 1541 N N . LYS A 1 188 ? -0.847 12.718 13.463 1.00 88.81 188 LYS A N 1
ATOM 1542 C CA . LYS A 1 188 ? -0.321 11.639 14.314 1.00 88.81 188 LYS A CA 1
ATOM 1543 C C . LYS A 1 188 ? -1.358 11.187 15.342 1.00 88.81 188 LYS A C 1
ATOM 1545 O O . LYS A 1 188 ? -1.622 9.994 15.471 1.00 88.81 188 LYS A O 1
ATOM 1550 N N . ALA A 1 189 ? -2.021 12.128 16.019 1.00 87.44 189 ALA A N 1
ATOM 1551 C CA . ALA A 1 189 ? -3.090 11.819 16.967 1.00 87.44 189 ALA A CA 1
ATOM 1552 C C . ALA A 1 189 ? -4.314 11.176 16.290 1.00 87.44 189 ALA A C 1
ATOM 1554 O O . ALA A 1 189 ? -5.005 10.352 16.887 1.00 87.44 189 ALA A O 1
ATOM 1555 N N . SER A 1 190 ? -4.620 11.544 15.043 1.00 89.31 190 SER A N 1
ATOM 1556 C CA . SER A 1 190 ? -5.675 10.906 14.247 1.00 89.31 190 SER A CA 1
ATOM 1557 C C . SER A 1 190 ? -5.329 9.460 13.877 1.00 89.31 190 SER A C 1
ATOM 1559 O O . SER A 1 190 ? -6.198 8.598 13.976 1.00 89.31 190 SER A O 1
ATOM 1561 N N . ILE A 1 191 ? -4.079 9.191 13.496 1.00 88.62 191 ILE A N 1
ATOM 1562 C CA . ILE A 1 191 ? -3.574 7.844 13.197 1.00 88.62 191 ILE A CA 1
ATOM 1563 C C . ILE A 1 191 ? -3.582 6.981 14.466 1.00 88.62 191 ILE A C 1
ATOM 1565 O O . ILE A 1 191 ? -4.191 5.919 14.480 1.00 88.62 191 ILE A O 1
ATOM 1569 N N . ASN A 1 192 ? -3.044 7.483 15.581 1.00 87.00 192 ASN A N 1
ATOM 1570 C CA . ASN A 1 192 ? -3.035 6.761 16.860 1.00 87.00 192 ASN A CA 1
ATOM 1571 C C . ASN A 1 192 ? -4.458 6.452 17.377 1.00 87.00 192 ASN A C 1
ATOM 1573 O O . ASN A 1 192 ? -4.722 5.402 17.951 1.00 87.00 192 ASN A O 1
ATOM 1577 N N . ARG A 1 193 ? -5.435 7.335 17.135 1.00 87.12 193 ARG A N 1
ATOM 1578 C CA . ARG A 1 193 ? -6.840 7.027 17.456 1.00 87.12 193 ARG A CA 1
ATOM 1579 C C . ARG A 1 193 ? -7.403 5.871 16.629 1.00 87.12 193 ARG A C 1
ATOM 1581 O O . ARG A 1 193 ? -8.219 5.129 17.164 1.00 87.12 193 ARG A O 1
ATOM 1588 N N . ALA A 1 194 ? -6.990 5.734 15.368 1.00 85.69 194 ALA A N 1
ATOM 1589 C CA . ALA A 1 194 ? -7.380 4.606 14.524 1.00 85.69 194 ALA A CA 1
ATOM 1590 C C . ALA A 1 194 ? -6.765 3.287 15.014 1.00 85.69 194 ALA A C 1
ATOM 1592 O O . ALA A 1 194 ? -7.409 2.253 14.914 1.00 85.69 194 ALA A O 1
ATOM 1593 N N . ASN A 1 195 ? -5.582 3.335 15.632 1.00 82.06 195 ASN A N 1
ATOM 1594 C CA . ASN A 1 195 ? -5.002 2.175 16.307 1.00 82.06 195 ASN A CA 1
ATOM 1595 C C . ASN A 1 195 ? -5.848 1.706 17.503 1.00 82.06 195 ASN A C 1
ATOM 1597 O O . ASN A 1 195 ? -6.100 0.523 17.657 1.00 82.06 195 ASN A O 1
ATOM 1601 N N . LYS A 1 196 ? -6.343 2.635 18.333 1.00 82.69 196 LYS A N 1
ATOM 1602 C CA . LYS A 1 196 ? -7.096 2.297 19.560 1.00 82.69 196 LYS A CA 1
ATOM 1603 C C . LYS A 1 196 ? -8.524 1.806 19.320 1.00 82.69 196 LYS A C 1
ATOM 1605 O O . LYS A 1 196 ? -9.126 1.215 20.213 1.00 82.69 196 LYS A O 1
ATOM 1610 N N . LYS A 1 197 ? -9.124 2.153 18.181 1.00 84.19 197 LYS A N 1
ATOM 1611 C CA . LYS A 1 197 ? -10.510 1.811 17.854 1.00 84.19 197 LYS A CA 1
ATOM 1612 C C . LYS A 1 197 ? -10.651 1.601 16.357 1.00 84.19 197 LYS A C 1
ATOM 1614 O O . LYS A 1 197 ? -10.298 2.497 15.593 1.00 84.19 197 LYS A O 1
ATOM 1619 N N . VAL A 1 198 ? -11.299 0.491 15.990 1.00 86.00 198 VAL A N 1
ATOM 1620 C CA . VAL A 1 198 ? -11.566 0.100 14.599 1.00 86.00 198 VAL A CA 1
ATOM 1621 C C . VAL A 1 198 ? -12.044 1.291 13.768 1.00 86.00 198 VAL A C 1
ATOM 1623 O O . VAL A 1 198 ? -13.083 1.906 14.047 1.00 86.00 198 VAL A O 1
ATOM 1626 N N . TYR A 1 199 ? -11.266 1.616 12.739 1.00 88.88 199 TYR A N 1
ATOM 1627 C CA . TYR A 1 199 ? -11.478 2.772 11.889 1.00 88.88 199 TYR A CA 1
ATOM 1628 C C . TYR A 1 199 ? -12.089 2.370 10.546 1.00 88.88 199 TYR A C 1
ATOM 1630 O O . TYR A 1 199 ? -11.435 1.786 9.697 1.00 88.88 199 TYR A O 1
ATOM 1638 N N . LEU A 1 200 ? -13.347 2.754 10.317 1.00 85.44 200 LEU A N 1
ATOM 1639 C CA . LEU A 1 200 ? -14.057 2.465 9.060 1.00 85.44 200 LEU A CA 1
ATOM 1640 C C . LEU A 1 200 ? -14.140 3.666 8.113 1.00 85.44 200 LEU A C 1
ATOM 1642 O O . LEU A 1 200 ? -14.697 3.566 7.031 1.00 85.44 200 LEU A O 1
ATOM 1646 N N . GLY A 1 201 ? -13.593 4.821 8.495 1.00 79.38 201 GLY A N 1
ATOM 1647 C CA . GLY A 1 201 ? -13.482 5.942 7.568 1.00 79.38 201 GLY A CA 1
ATOM 1648 C C . GLY A 1 201 ? -14.773 6.666 7.200 1.00 79.38 201 GLY A C 1
ATOM 1649 O O . GLY A 1 201 ? -15.079 6.830 6.026 1.00 79.38 201 GLY A O 1
ATOM 1650 N N . LYS A 1 202 ? -15.511 7.196 8.186 1.00 74.75 202 LYS A N 1
ATOM 1651 C CA . LYS A 1 202 ? -16.819 7.869 7.988 1.00 74.75 202 LYS A CA 1
ATOM 1652 C C . LYS A 1 202 ? -16.907 8.828 6.789 1.00 74.75 202 LYS A C 1
ATOM 1654 O O . LYS A 1 202 ? -17.938 8.878 6.138 1.00 74.75 202 LYS A O 1
ATOM 1659 N N . THR A 1 203 ? -15.859 9.610 6.516 1.00 72.81 203 THR A N 1
ATOM 1660 C CA . THR A 1 203 ? -15.826 10.547 5.371 1.00 72.81 203 THR A CA 1
ATOM 1661 C C . THR A 1 203 ? -14.770 10.189 4.334 1.00 72.81 203 THR A C 1
ATOM 1663 O O . THR A 1 203 ? -14.540 10.956 3.408 1.00 72.81 203 THR A O 1
ATOM 1666 N N . SER A 1 204 ? -14.117 9.047 4.494 1.00 74.69 204 SER A N 1
ATOM 1667 C CA . SER A 1 204 ? -12.966 8.615 3.712 1.00 74.69 204 SER A CA 1
ATOM 1668 C C . SER A 1 204 ? -13.266 8.327 2.240 1.00 74.69 204 SER A C 1
ATOM 1670 O O . SER A 1 204 ? -12.429 8.706 1.422 1.00 74.69 204 SER A O 1
ATOM 1672 N N . PRO A 1 205 ? -14.443 7.782 1.855 1.00 79.00 205 PRO A N 1
ATOM 1673 C CA . PRO A 1 205 ? -14.747 7.477 0.455 1.00 79.00 205 PRO A CA 1
ATOM 1674 C C . PRO A 1 205 ? -14.590 8.678 -0.484 1.00 79.00 205 PRO A C 1
ATOM 1676 O O . PRO A 1 205 ? -14.159 8.519 -1.619 1.00 79.00 205 PRO A O 1
ATOM 1679 N N . LYS A 1 206 ? -14.825 9.906 0.004 1.00 84.12 206 LYS A N 1
ATOM 1680 C CA . LYS A 1 206 ? -14.685 11.134 -0.801 1.00 84.12 206 LYS A CA 1
ATOM 1681 C C . LYS A 1 206 ? -13.248 11.431 -1.256 1.00 84.12 206 LYS A C 1
ATOM 1683 O O . LYS A 1 206 ? -13.055 12.241 -2.160 1.00 84.12 206 LYS A O 1
ATOM 1688 N N . TYR A 1 207 ? -12.243 10.842 -0.604 1.00 85.00 207 TYR A N 1
ATOM 1689 C CA . TYR A 1 207 ? -10.836 11.022 -0.970 1.00 85.00 207 TYR A CA 1
ATOM 1690 C C . TYR A 1 207 ? -10.368 9.981 -2.000 1.00 85.00 207 TYR A C 1
ATOM 1692 O O . TYR A 1 207 ? -9.462 10.271 -2.778 1.00 85.00 207 TYR A O 1
ATOM 1700 N N . PHE A 1 208 ? -11.012 8.812 -2.066 1.00 88.25 208 PHE A N 1
ATOM 1701 C CA . PHE A 1 208 ? -10.689 7.732 -3.003 1.00 88.25 208 PHE A CA 1
ATOM 1702 C C . PHE A 1 208 ? -11.447 7.907 -4.325 1.00 88.25 208 PHE A C 1
ATOM 1704 O O . PHE A 1 208 ? -12.415 7.206 -4.614 1.00 88.25 208 PHE A O 1
ATOM 1711 N N . LYS A 1 209 ? -11.019 8.896 -5.119 1.00 86.19 209 LYS A N 1
ATOM 1712 C CA . LYS A 1 209 ? -11.744 9.346 -6.320 1.00 86.19 209 LYS A CA 1
ATOM 1713 C C . LYS A 1 209 ? -11.712 8.378 -7.506 1.00 86.19 209 LYS A C 1
ATOM 1715 O O . LYS A 1 209 ? -12.620 8.437 -8.326 1.00 86.19 209 LYS A O 1
ATOM 1720 N N . SER A 1 210 ? -10.683 7.538 -7.626 1.00 90.38 210 SER A N 1
ATOM 1721 C CA . SER A 1 210 ? -10.552 6.562 -8.714 1.00 90.38 210 SER A CA 1
ATOM 1722 C C . SER A 1 210 ? -10.460 5.143 -8.172 1.00 90.38 210 SER A C 1
ATOM 1724 O O . SER A 1 210 ? -9.944 4.912 -7.073 1.00 90.38 210 SER A O 1
ATOM 1726 N N . ASP A 1 211 ? -10.923 4.182 -8.968 1.00 90.44 211 ASP A N 1
ATOM 1727 C CA . ASP A 1 211 ? -10.846 2.767 -8.608 1.00 90.44 211 ASP A CA 1
ATOM 1728 C C . ASP A 1 211 ? -9.396 2.278 -8.519 1.00 90.44 211 ASP A C 1
ATOM 1730 O O . ASP A 1 211 ? -9.103 1.411 -7.701 1.00 90.44 211 ASP A O 1
ATOM 1734 N N . ALA A 1 212 ? -8.463 2.902 -9.247 1.00 89.69 212 ALA A N 1
ATOM 1735 C CA . ALA A 1 212 ? -7.032 2.650 -9.098 1.00 89.69 212 ALA A CA 1
ATOM 1736 C C . ALA A 1 212 ? -6.532 2.977 -7.678 1.00 89.69 212 ALA A C 1
ATOM 1738 O O . ALA A 1 212 ? -5.873 2.145 -7.057 1.00 89.69 212 ALA A O 1
ATOM 1739 N N . ILE A 1 213 ? -6.900 4.138 -7.113 1.00 90.81 213 ILE A N 1
ATOM 1740 C CA . ILE A 1 213 ? -6.519 4.510 -5.735 1.00 90.81 213 ILE A CA 1
ATOM 1741 C C . ILE A 1 213 ? -7.204 3.587 -4.716 1.00 90.81 213 ILE A C 1
ATOM 1743 O O . ILE A 1 213 ? -6.587 3.186 -3.728 1.00 90.81 213 ILE A O 1
ATOM 1747 N N . LYS A 1 214 ? -8.470 3.215 -4.948 1.00 93.81 214 LYS A N 1
ATOM 1748 C CA . LYS A 1 214 ? -9.182 2.270 -4.073 1.00 93.81 214 LYS A CA 1
ATOM 1749 C C . LYS A 1 214 ? -8.502 0.899 -4.059 1.00 93.81 214 LYS A C 1
ATOM 1751 O O . LYS A 1 214 ? -8.247 0.358 -2.989 1.00 93.81 214 LYS A O 1
ATOM 1756 N N . ARG A 1 215 ? -8.168 0.349 -5.229 1.00 92.94 215 ARG A N 1
ATOM 1757 C CA . ARG A 1 215 ? -7.495 -0.954 -5.349 1.00 92.94 215 ARG A CA 1
ATOM 1758 C C . ARG A 1 215 ? -6.095 -0.909 -4.766 1.00 92.94 215 ARG A C 1
ATOM 1760 O O . ARG A 1 215 ? -5.710 -1.833 -4.064 1.00 92.94 215 ARG A O 1
ATOM 1767 N N . PHE A 1 216 ? -5.373 0.188 -4.970 1.00 90.69 216 PHE A N 1
ATOM 1768 C CA . PHE A 1 216 ? -4.078 0.420 -4.342 1.00 90.69 216 PHE A CA 1
ATOM 1769 C C . PHE A 1 216 ? -4.132 0.321 -2.809 1.00 90.69 216 PHE A C 1
ATOM 1771 O O . PHE A 1 216 ? -3.289 -0.340 -2.207 1.00 90.69 216 PHE A O 1
ATOM 1778 N N . LEU A 1 217 ? -5.145 0.924 -2.172 1.00 92.06 217 LEU A N 1
ATOM 1779 C CA . LEU A 1 217 ? -5.376 0.763 -0.733 1.00 92.06 217 LEU A CA 1
ATOM 1780 C C . LEU A 1 217 ? -5.587 -0.713 -0.367 1.00 92.06 217 LEU A C 1
ATOM 1782 O O . LEU A 1 217 ? -4.975 -1.192 0.581 1.00 92.06 217 LEU A O 1
ATOM 1786 N N . VAL A 1 218 ? -6.433 -1.432 -1.109 1.00 93.19 218 VAL A N 1
ATOM 1787 C CA . VAL A 1 218 ? -6.731 -2.849 -0.837 1.00 93.19 218 VAL A CA 1
ATOM 1788 C C . VAL A 1 218 ? -5.472 -3.713 -0.941 1.00 93.19 218 VAL A C 1
ATOM 1790 O O . VAL A 1 218 ? -5.236 -4.538 -0.064 1.00 93.19 218 VAL A O 1
ATOM 1793 N N . TRP A 1 219 ? -4.629 -3.478 -1.948 1.00 90.56 219 TRP A N 1
ATOM 1794 C CA . TRP A 1 219 ? -3.324 -4.129 -2.067 1.00 90.56 219 TRP A CA 1
ATOM 1795 C C . TRP A 1 219 ? -2.455 -3.904 -0.826 1.00 90.56 219 TRP A C 1
ATOM 1797 O O . TRP A 1 219 ? -1.941 -4.871 -0.272 1.00 90.56 219 TRP A O 1
ATOM 1807 N N . LEU A 1 220 ? -2.320 -2.656 -0.360 1.00 88.00 220 LEU A N 1
ATOM 1808 C CA . LEU A 1 220 ? -1.528 -2.353 0.837 1.00 88.00 220 LEU A CA 1
ATOM 1809 C C . LEU A 1 220 ? -2.066 -3.055 2.085 1.00 88.00 220 LEU A C 1
ATOM 1811 O O . LEU A 1 220 ? -1.280 -3.559 2.882 1.00 88.00 220 LEU A O 1
ATOM 1815 N N . LEU A 1 221 ? -3.389 -3.107 2.251 1.00 90.06 221 LEU A N 1
ATOM 1816 C CA . LEU A 1 221 ? -4.004 -3.760 3.404 1.00 90.06 221 LEU A CA 1
ATOM 1817 C C . LEU A 1 221 ? -3.768 -5.273 3.397 1.00 90.06 221 LEU A C 1
ATOM 1819 O O . LEU A 1 221 ? -3.353 -5.811 4.413 1.00 90.06 221 LEU A O 1
ATOM 1823 N N . ILE A 1 222 ? -3.968 -5.949 2.262 1.00 88.38 222 ILE A N 1
ATOM 1824 C CA . ILE A 1 222 ? -3.772 -7.406 2.174 1.00 88.38 222 ILE A CA 1
ATOM 1825 C C . ILE A 1 222 ? -2.290 -7.768 2.326 1.00 88.38 222 ILE A C 1
ATOM 1827 O O . ILE A 1 222 ? -1.971 -8.752 2.978 1.00 88.38 222 ILE A O 1
ATOM 1831 N N . ILE A 1 223 ? -1.383 -6.964 1.763 1.00 83.06 223 ILE A N 1
ATOM 1832 C CA . ILE A 1 223 ? 0.063 -7.143 1.956 1.00 83.06 223 ILE A CA 1
ATOM 1833 C C . ILE A 1 223 ? 0.435 -7.002 3.432 1.00 83.06 223 ILE A C 1
ATOM 1835 O O . ILE A 1 223 ? 1.222 -7.792 3.930 1.00 83.06 223 ILE A O 1
ATOM 1839 N N . THR A 1 224 ? -0.121 -6.005 4.123 1.00 81.81 224 THR A N 1
ATOM 1840 C CA . THR A 1 224 ? 0.161 -5.797 5.550 1.00 81.81 224 THR A CA 1
ATOM 1841 C C . THR A 1 224 ? -0.348 -6.970 6.379 1.00 81.81 224 THR A C 1
ATOM 1843 O O . THR A 1 224 ? 0.388 -7.465 7.219 1.00 81.81 224 THR A O 1
ATOM 1846 N N . ALA A 1 225 ? -1.560 -7.444 6.091 1.00 83.25 225 ALA A N 1
ATOM 1847 C CA . ALA A 1 225 ? -2.163 -8.556 6.811 1.00 83.25 225 ALA A CA 1
ATOM 1848 C C . ALA A 1 225 ? -1.433 -9.890 6.569 1.00 83.25 225 ALA A C 1
ATOM 1850 O O . ALA A 1 225 ? -1.167 -10.613 7.505 1.00 83.25 225 ALA A O 1
ATOM 1851 N N . LYS A 1 226 ? -0.987 -10.184 5.335 1.00 79.50 226 LYS A N 1
ATOM 1852 C CA . LYS A 1 226 ? -0.219 -11.413 5.012 1.00 79.50 226 LYS A CA 1
ATOM 1853 C C . LYS A 1 226 ? 1.207 -11.421 5.606 1.00 79.50 226 LYS A C 1
ATOM 1855 O O . LYS A 1 226 ? 2.005 -12.300 5.288 1.00 79.50 226 LYS A O 1
ATOM 1860 N N . SER A 1 227 ? 1.606 -10.401 6.363 1.00 71.06 227 SER A N 1
ATOM 1861 C CA . SER A 1 227 ? 3.025 -10.168 6.652 1.00 71.06 227 SER A CA 1
ATOM 1862 C C . SER A 1 227 ? 3.714 -11.175 7.537 1.00 71.06 227 SER A C 1
ATOM 1864 O O . SER A 1 227 ? 4.916 -11.388 7.390 1.00 71.06 227 SER A O 1
ATOM 1866 N N . ASP A 1 228 ? 2.937 -11.833 8.369 1.00 66.06 228 ASP A N 1
ATOM 1867 C CA . ASP A 1 228 ? 3.348 -12.883 9.283 1.00 66.06 228 ASP A CA 1
ATOM 1868 C C . ASP A 1 228 ? 3.063 -14.289 8.726 1.00 66.06 228 ASP A C 1
ATOM 1870 O O . ASP A 1 228 ? 3.097 -15.276 9.461 1.00 66.06 228 ASP A O 1
ATOM 1874 N N . ASN A 1 229 ? 2.825 -14.398 7.408 1.00 63.69 229 ASN A N 1
ATOM 1875 C CA . ASN A 1 229 ? 2.409 -15.614 6.700 1.00 63.69 229 ASN A CA 1
ATOM 1876 C C . ASN A 1 229 ? 1.066 -16.211 7.155 1.00 63.69 229 ASN A C 1
ATOM 1878 O O . ASN A 1 229 ? 0.687 -17.272 6.646 1.00 63.69 229 ASN A O 1
ATOM 1882 N N . ASP A 1 230 ? 0.325 -15.532 8.027 1.00 67.88 230 ASP A N 1
ATOM 1883 C CA . ASP A 1 230 ? -1.068 -15.828 8.328 1.00 67.88 230 ASP A CA 1
ATOM 1884 C C . ASP A 1 230 ? -1.956 -14.755 7.672 1.00 67.88 230 ASP A C 1
ATOM 1886 O O . ASP A 1 230 ? -1.491 -13.704 7.244 1.00 67.88 230 ASP A O 1
ATOM 1890 N N . PHE A 1 231 ? -3.231 -15.050 7.454 1.00 76.88 231 PHE A N 1
ATOM 1891 C CA . PHE A 1 231 ? -4.192 -14.026 7.038 1.00 76.88 231 PHE A CA 1
ATOM 1892 C C . PHE A 1 231 ? -5.478 -14.281 7.799 1.00 76.88 231 PHE A C 1
ATOM 1894 O O . PHE A 1 231 ? -6.314 -15.087 7.375 1.00 76.88 231 PHE A O 1
ATOM 1901 N N . ALA A 1 232 ? -5.591 -13.635 8.957 1.00 83.69 232 ALA A N 1
ATOM 1902 C CA . ALA A 1 232 ? -6.613 -13.953 9.936 1.00 83.69 232 ALA A CA 1
ATOM 1903 C C . ALA A 1 232 ? -8.016 -13.569 9.436 1.00 83.69 232 ALA A C 1
ATOM 1905 O O . ALA A 1 232 ? -8.212 -12.609 8.678 1.00 83.69 232 ALA A O 1
ATOM 1906 N N . GLU A 1 233 ? -9.035 -14.308 9.887 1.00 85.44 233 GLU A N 1
ATOM 1907 C CA . GLU A 1 233 ? -10.426 -14.069 9.479 1.00 85.44 233 GLU A CA 1
ATOM 1908 C C . GLU A 1 233 ? -10.903 -12.658 9.860 1.00 85.44 233 GLU A C 1
ATOM 1910 O O . GLU A 1 233 ? -11.676 -12.031 9.126 1.00 85.44 233 GLU A O 1
ATOM 1915 N N . GLU A 1 234 ? -10.435 -12.125 10.991 1.00 87.31 234 GLU A N 1
ATOM 1916 C CA . GLU A 1 234 ? -10.782 -10.788 11.459 1.00 87.31 234 GLU A CA 1
ATOM 1917 C C . GLU A 1 234 ? -10.199 -9.684 10.562 1.00 87.31 234 GLU A C 1
ATOM 1919 O O . GLU A 1 234 ? -10.886 -8.694 10.274 1.00 87.31 234 GLU A O 1
ATOM 1924 N N . GLU A 1 235 ? -8.971 -9.863 10.073 1.00 89.12 235 GLU A N 1
ATOM 1925 C CA . GLU A 1 235 ? -8.320 -8.952 9.129 1.00 89.12 235 GLU A CA 1
ATOM 1926 C C . GLU A 1 235 ? -9.030 -8.977 7.779 1.00 89.12 235 GLU A C 1
ATOM 1928 O O . GLU A 1 235 ? -9.385 -7.930 7.228 1.00 89.12 235 GLU A O 1
ATOM 1933 N N . GLU A 1 236 ? -9.326 -10.177 7.273 1.00 91.75 236 GLU A N 1
ATOM 1934 C CA . GLU A 1 236 ? -10.089 -10.357 6.044 1.00 91.75 236 GLU A CA 1
ATOM 1935 C C . GLU A 1 236 ? -11.463 -9.685 6.138 1.00 91.75 236 GLU A C 1
ATOM 1937 O O . GLU A 1 236 ? -11.861 -8.932 5.240 1.00 91.75 236 GLU A O 1
ATOM 1942 N N . SER A 1 237 ? -12.183 -9.913 7.238 1.00 92.31 237 SER A N 1
ATOM 1943 C CA . SER A 1 237 ? -13.488 -9.303 7.498 1.00 92.31 237 SER A CA 1
ATOM 1944 C C . SER A 1 237 ? -13.401 -7.776 7.503 1.00 92.31 237 SER A C 1
ATOM 1946 O O . SER A 1 237 ? -14.223 -7.087 6.888 1.00 92.31 237 SER A O 1
ATOM 1948 N N . TYR A 1 238 ? -12.370 -7.215 8.131 1.00 93.31 238 TYR A N 1
ATOM 1949 C CA . TYR A 1 238 ? -12.154 -5.775 8.144 1.00 93.31 238 TYR A CA 1
ATOM 1950 C C . TYR A 1 238 ? -11.834 -5.202 6.760 1.00 93.31 238 TYR A C 1
ATOM 1952 O O . TYR A 1 238 ? -12.433 -4.194 6.370 1.00 93.31 238 TYR A O 1
ATOM 1960 N N . ILE A 1 239 ? -10.964 -5.850 5.980 1.00 93.88 239 ILE A N 1
ATOM 1961 C CA . ILE A 1 239 ? -10.633 -5.386 4.627 1.00 93.88 239 ILE A CA 1
ATOM 1962 C C . ILE A 1 239 ? -11.875 -5.442 3.730 1.00 93.88 239 ILE A C 1
ATOM 1964 O O . ILE A 1 239 ? -12.150 -4.473 3.020 1.00 93.88 239 ILE A O 1
ATOM 1968 N N . LYS A 1 240 ? -12.698 -6.497 3.814 1.00 95.00 240 LYS A N 1
ATOM 1969 C CA . LYS A 1 240 ? -13.975 -6.583 3.076 1.00 95.00 240 LYS A CA 1
ATOM 1970 C C . LYS A 1 240 ? -14.927 -5.435 3.420 1.00 95.00 240 LYS A C 1
ATOM 1972 O O . LYS A 1 240 ? -15.549 -4.863 2.523 1.00 95.00 240 LYS A O 1
ATOM 1977 N N . ARG A 1 241 ? -15.000 -5.032 4.695 1.00 93.94 241 ARG A N 1
ATOM 1978 C CA . ARG A 1 241 ? -15.791 -3.859 5.111 1.00 93.94 241 ARG A CA 1
ATOM 1979 C C . ARG A 1 241 ? -15.254 -2.565 4.505 1.00 93.94 241 ARG A C 1
ATOM 1981 O O . ARG A 1 241 ? -16.051 -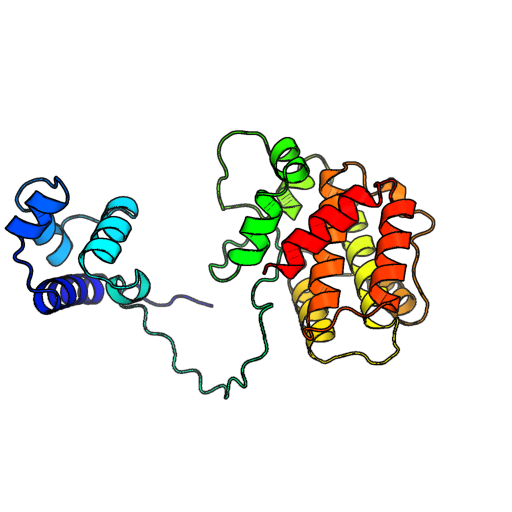1.733 4.079 1.00 93.94 241 ARG A O 1
ATOM 1988 N N . ILE A 1 242 ? -13.932 -2.394 4.433 1.00 93.44 242 ILE A N 1
ATOM 1989 C CA . ILE A 1 242 ? -13.315 -1.237 3.765 1.00 93.44 242 ILE A CA 1
ATOM 1990 C C . ILE A 1 242 ? -13.652 -1.234 2.275 1.00 93.44 242 ILE A C 1
ATOM 1992 O O . ILE A 1 242 ? -14.067 -0.198 1.767 1.00 93.44 242 ILE A O 1
ATOM 1996 N N . VAL A 1 243 ? -13.509 -2.375 1.595 1.00 94.25 243 VAL A N 1
ATOM 1997 C CA . VAL A 1 243 ? -13.789 -2.547 0.157 1.00 94.25 243 VAL A CA 1
ATOM 1998 C C . VAL A 1 243 ? -15.206 -2.080 -0.175 1.00 94.25 243 VAL A C 1
ATOM 2000 O O . VAL A 1 243 ? -15.385 -1.226 -1.042 1.00 94.25 243 VAL A O 1
ATOM 2003 N N . GLN A 1 244 ? -16.201 -2.557 0.575 1.00 92.88 244 GLN A N 1
ATOM 2004 C CA . GLN A 1 244 ? -17.591 -2.126 0.407 1.00 92.88 244 GLN A CA 1
ATOM 2005 C C . GLN A 1 244 ? -17.765 -0.633 0.710 1.00 92.88 244 GLN A C 1
ATOM 2007 O O . GLN A 1 244 ? -18.430 0.085 -0.034 1.00 92.88 244 GLN A O 1
ATOM 2012 N N . HIS A 1 245 ? -17.138 -0.146 1.783 1.00 90.94 245 HIS A N 1
ATOM 2013 C CA . HIS A 1 245 ? -17.264 1.242 2.225 1.00 90.94 245 HIS A CA 1
ATOM 2014 C C . HIS A 1 245 ? -16.674 2.257 1.237 1.00 90.94 245 HIS A C 1
ATOM 2016 O O . HIS A 1 245 ? -17.238 3.334 1.050 1.00 90.94 245 HIS A O 1
ATOM 2022 N N . ILE A 1 246 ? -15.565 1.927 0.568 1.00 91.69 246 ILE A N 1
ATOM 2023 C CA . ILE A 1 246 ? -14.970 2.770 -0.485 1.00 91.69 246 ILE A CA 1
ATOM 2024 C C . ILE A 1 246 ? -15.642 2.578 -1.857 1.00 91.69 246 ILE A C 1
ATOM 2026 O O . ILE A 1 246 ? -15.252 3.235 -2.823 1.00 91.69 246 ILE A O 1
ATOM 2030 N N . GLY A 1 247 ? -16.659 1.714 -1.948 1.00 91.00 247 GLY A N 1
ATOM 2031 C CA . GLY A 1 247 ? -17.446 1.481 -3.159 1.00 91.00 247 GLY A CA 1
ATOM 2032 C C . GLY A 1 247 ? -16.758 0.593 -4.198 1.00 91.00 247 GLY A C 1
ATOM 2033 O O . GLY A 1 247 ? -16.956 0.817 -5.389 1.00 91.00 247 GLY A O 1
ATOM 2034 N N . LEU A 1 248 ? -15.924 -0.359 -3.771 1.00 93.56 248 LEU A N 1
ATOM 2035 C CA . LEU A 1 248 ? -15.441 -1.465 -4.607 1.00 93.56 248 LEU A CA 1
ATOM 2036 C C . LEU A 1 248 ? -16.306 -2.716 -4.404 1.00 93.56 248 LEU A C 1
ATOM 2038 O O . LEU A 1 248 ? -17.004 -2.853 -3.396 1.00 93.56 248 LEU A O 1
ATOM 2042 N N . ARG A 1 249 ? -16.240 -3.655 -5.352 1.00 93.88 249 ARG A N 1
ATOM 2043 C CA . ARG A 1 249 ? -16.919 -4.951 -5.234 1.00 93.88 249 ARG A CA 1
ATOM 2044 C C . ARG A 1 249 ? -16.042 -5.933 -4.464 1.00 93.88 249 ARG A C 1
ATOM 2046 O O . ARG A 1 249 ? -14.818 -5.858 -4.517 1.00 93.88 249 ARG A O 1
ATOM 2053 N N . LEU A 1 250 ? -16.660 -6.909 -3.801 1.00 94.88 250 LEU A N 1
ATOM 2054 C CA . LEU A 1 250 ? -15.912 -7.991 -3.145 1.00 94.88 250 LEU A CA 1
ATOM 2055 C C . LEU A 1 250 ? -15.125 -8.848 -4.154 1.00 94.88 250 LEU A C 1
ATOM 2057 O O . LEU A 1 250 ? -14.044 -9.319 -3.832 1.00 94.88 250 LEU A O 1
ATOM 2061 N N . GLU A 1 251 ? -15.588 -8.930 -5.402 1.00 93.88 251 GLU A N 1
ATOM 2062 C CA . GLU A 1 251 ? -14.847 -9.539 -6.517 1.00 93.88 251 GLU A CA 1
ATOM 2063 C C . GLU A 1 251 ? -13.470 -8.883 -6.733 1.00 93.88 251 GLU A C 1
ATOM 2065 O O . GLU A 1 251 ? -12.492 -9.560 -7.052 1.00 93.88 251 GLU A O 1
ATOM 2070 N N . ASP A 1 252 ? -13.377 -7.560 -6.539 1.00 91.88 252 ASP A N 1
ATOM 2071 C CA . ASP A 1 252 ? -12.114 -6.827 -6.649 1.00 91.88 252 ASP A CA 1
ATOM 2072 C C . ASP A 1 252 ? -11.162 -7.216 -5.510 1.00 91.88 252 ASP A C 1
ATOM 2074 O O . ASP A 1 252 ? -9.962 -7.371 -5.735 1.00 91.88 252 ASP A O 1
ATOM 2078 N N . PHE A 1 253 ? -11.698 -7.426 -4.303 1.00 94.19 253 PHE A N 1
ATOM 2079 C CA . PHE A 1 253 ? -10.941 -7.948 -3.167 1.00 94.19 253 PHE A CA 1
ATOM 2080 C C . PHE A 1 253 ? -10.435 -9.367 -3.432 1.00 94.19 253 PHE A C 1
ATOM 2082 O O . PHE A 1 253 ? -9.241 -9.609 -3.278 1.00 94.19 253 PHE A O 1
ATOM 2089 N N . ASP A 1 254 ? -11.297 -10.280 -3.884 1.00 92.81 254 ASP A N 1
ATOM 2090 C CA . ASP A 1 254 ? -10.928 -11.677 -4.136 1.00 92.81 254 ASP A CA 1
ATOM 2091 C C . ASP A 1 254 ? -9.840 -11.789 -5.213 1.00 92.81 254 ASP A C 1
ATOM 2093 O O . ASP A 1 254 ? -8.887 -12.565 -5.076 1.00 92.81 254 ASP A O 1
ATOM 2097 N N . PHE A 1 255 ? -9.928 -10.961 -6.261 1.00 92.44 255 PHE A N 1
ATOM 2098 C CA . PHE A 1 255 ? -8.891 -10.855 -7.285 1.00 92.44 255 PHE A CA 1
ATOM 2099 C C . PHE A 1 255 ? -7.537 -10.446 -6.691 1.00 92.44 255 PHE A C 1
ATOM 2101 O O . PHE A 1 255 ? -6.521 -11.094 -6.961 1.00 92.44 255 PHE A O 1
ATOM 2108 N N . ILE A 1 256 ? -7.513 -9.374 -5.890 1.00 89.94 256 ILE A N 1
ATOM 2109 C CA . ILE A 1 256 ? -6.277 -8.852 -5.296 1.00 89.94 256 ILE A CA 1
ATOM 2110 C C . ILE A 1 256 ? -5.721 -9.851 -4.278 1.00 89.94 256 ILE A C 1
ATOM 2112 O O . ILE A 1 256 ? -4.535 -10.169 -4.328 1.00 89.94 256 ILE A O 1
ATOM 2116 N N . LYS A 1 257 ? -6.572 -10.417 -3.416 1.00 90.38 257 LYS A N 1
ATOM 2117 C CA . LYS A 1 257 ? -6.199 -11.444 -2.437 1.00 90.38 257 LYS A CA 1
ATOM 2118 C C . LYS A 1 257 ? -5.519 -12.624 -3.119 1.00 90.38 257 LYS A C 1
ATOM 2120 O O . LYS A 1 257 ? -4.415 -12.994 -2.735 1.00 90.38 257 LYS A O 1
ATOM 2125 N N . LYS A 1 258 ? -6.118 -13.171 -4.182 1.00 88.62 258 LYS A N 1
ATOM 2126 C CA . LYS A 1 258 ? -5.519 -14.275 -4.947 1.00 88.62 258 LYS A CA 1
ATOM 2127 C C . LYS A 1 258 ? -4.150 -13.904 -5.516 1.00 88.62 258 LYS A C 1
ATOM 2129 O O . LYS A 1 258 ? -3.260 -14.745 -5.552 1.00 88.62 258 LYS A O 1
ATOM 2134 N N . LYS A 1 259 ? -3.965 -12.668 -5.982 1.00 84.31 259 LYS A N 1
ATOM 2135 C CA . LYS A 1 259 ? -2.667 -12.201 -6.483 1.00 84.31 259 LYS A CA 1
ATOM 2136 C C . LYS A 1 259 ? -1.624 -12.094 -5.372 1.00 84.31 259 LYS A C 1
ATOM 2138 O O . LYS A 1 259 ? -0.516 -12.562 -5.588 1.00 84.31 259 LYS A O 1
ATOM 2143 N N . VAL A 1 260 ? -1.982 -11.523 -4.221 1.00 81.06 260 VAL A N 1
ATOM 2144 C CA . VAL A 1 260 ? -1.078 -11.348 -3.071 1.00 81.06 260 VAL A CA 1
ATOM 2145 C C . VAL A 1 260 ? -0.710 -12.685 -2.425 1.00 81.06 260 VAL A C 1
ATOM 2147 O O . VAL A 1 260 ? 0.426 -12.869 -2.017 1.00 81.06 260 VAL A O 1
ATOM 2150 N N . LEU A 1 261 ? -1.635 -13.645 -2.361 1.00 76.19 261 LEU A N 1
ATOM 2151 C CA . LEU A 1 261 ? -1.358 -14.973 -1.803 1.00 76.19 261 LEU A CA 1
ATOM 2152 C C . LEU A 1 261 ? -0.389 -15.813 -2.648 1.00 76.19 261 LEU A C 1
ATOM 2154 O O . LEU A 1 261 ? 0.190 -16.750 -2.113 1.00 76.19 261 LEU A O 1
ATOM 2158 N N . ASN A 1 262 ? -0.229 -15.485 -3.933 1.00 70.62 262 ASN A N 1
ATOM 2159 C CA . ASN A 1 262 ? 0.720 -16.132 -4.843 1.00 70.62 262 ASN A CA 1
ATOM 2160 C C . ASN A 1 262 ? 2.087 -15.417 -4.898 1.00 70.62 262 ASN A C 1
ATOM 2162 O O . ASN A 1 262 ? 2.888 -15.742 -5.777 1.00 70.62 262 ASN A O 1
ATOM 2166 N N . LEU A 1 263 ? 2.303 -14.409 -4.043 1.00 65.81 263 LEU A N 1
ATOM 2167 C CA . LEU A 1 263 ? 3.606 -13.784 -3.793 1.00 65.81 263 LEU A CA 1
ATOM 2168 C C . LEU A 1 263 ? 4.362 -14.593 -2.748 1.00 65.81 263 LEU A C 1
ATOM 2170 O O . LEU A 1 263 ? 5.575 -14.771 -2.974 1.00 65.81 263 LEU A O 1
#

Secondary structure (DSSP, 8-state):
-------HHHHHHHHHHHHHHTT--HHHHHHHTTPPTTHHHHHHTTSSPPPHHHHHHHHHHHT--HHHHTT--------------S-----TT-TT---TT-HHHHHHHHTSHHHHHHH-SS---TTS-HHHHHTTTS-HHHHHHHHHHHHHHHHHHTTSSS---HHHHHHHHHHHHT-SSPPPHHHHHHHHHHHHS----TTGGGG--SHHHHHHHHHHHHHHHGGGS---HHHHHHHHHHHHHTT--HHHHHHHHHHHHT-